Protein AF-A0A162AXR2-F1 (afdb_monomer_lite)

Organism: NCBI:txid1365257

Secondary structure (DSSP, 8-state):
-------EEEEEEEEEEEEEETTEEEEEEEEE-SS-EEEE--GGGGGSPSEEEEEEEEE---EEEEEEETTTTEEEEEEE-----EEE--SSPPPTHHHHHHHHHHHHHHHHHHHHHHHHHHHHHHHHHHHHHHHHHHHHHHHHHHHHHHHHHHHHHHHHHHHHHHHHHHHHHHHHHHHHHHHHHHHHHHHHHHHHHHHHHHS--PPP-------------HHHHHHHHHHHHH-S----GGG--SEEE-----HHHHH-HHHHHHHHHHHHHHH-S-EEEETTTTEEEE---

Structure (mmCIF, N/CA/C/O backbone):
data_AF-A0A162AXR2-F1
#
_entry.id   AF-A0A162AXR2-F1
#
loop_
_atom_site.group_PDB
_atom_site.id
_atom_site.type_symbol
_atom_site.label_atom_id
_atom_site.label_alt_id
_atom_site.label_comp_id
_atom_site.label_asym_id
_atom_site.label_entity_id
_atom_site.label_seq_id
_atom_site.pdbx_PDB_ins_code
_atom_site.Cartn_x
_atom_site.Cartn_y
_atom_site.Cartn_z
_atom_site.occupancy
_atom_site.B_iso_or_equiv
_atom_site.auth_seq_id
_atom_site.auth_comp_id
_atom_site.auth_asym_id
_atom_site.auth_atom_id
_atom_site.pdbx_PDB_model_num
ATOM 1 N N . MET A 1 1 ? 49.756 26.204 -16.437 1.00 42.19 1 MET A N 1
ATOM 2 C CA . MET A 1 1 ? 48.351 25.861 -16.730 1.00 42.19 1 MET A CA 1
ATOM 3 C C . MET A 1 1 ? 47.844 26.800 -17.807 1.00 42.19 1 MET A C 1
ATOM 5 O O . MET A 1 1 ? 47.645 27.973 -17.530 1.00 42.19 1 MET A O 1
ATOM 9 N N . THR A 1 2 ? 47.701 26.296 -19.027 1.00 32.88 2 THR A N 1
ATOM 10 C CA . THR A 1 2 ? 46.990 26.948 -20.136 1.00 32.88 2 THR A CA 1
ATOM 11 C C . THR A 1 2 ? 46.295 25.840 -20.913 1.00 32.88 2 THR A C 1
ATOM 13 O O . THR A 1 2 ? 46.913 24.801 -21.130 1.00 32.88 2 THR A O 1
ATOM 16 N N . ALA A 1 3 ? 45.021 26.072 -21.221 1.00 34.97 3 ALA A N 1
ATOM 17 C CA . ALA A 1 3 ? 44.037 25.117 -21.716 1.00 34.97 3 ALA A CA 1
ATOM 18 C C . ALA A 1 3 ? 44.518 24.236 -22.878 1.00 34.97 3 ALA A C 1
ATOM 20 O O . ALA A 1 3 ? 45.300 24.685 -23.718 1.00 34.97 3 ALA A O 1
ATOM 21 N N . ASP A 1 4 ? 44.001 23.005 -22.885 1.00 40.97 4 ASP A N 1
ATOM 22 C CA . ASP A 1 4 ? 44.151 21.968 -23.903 1.00 40.97 4 ASP A CA 1
ATOM 23 C C . ASP A 1 4 ? 44.192 22.552 -25.321 1.00 40.97 4 ASP A C 1
ATOM 25 O O . ASP A 1 4 ? 43.176 22.975 -25.875 1.00 40.97 4 ASP A O 1
ATOM 29 N N . ALA A 1 5 ? 45.383 22.574 -25.922 1.00 48.91 5 ALA A N 1
ATOM 30 C CA . ALA A 1 5 ? 45.508 22.744 -27.359 1.00 48.91 5 ALA A CA 1
ATOM 31 C C . ALA A 1 5 ? 44.985 21.451 -27.988 1.00 48.91 5 ALA A C 1
ATOM 33 O O . ALA A 1 5 ? 45.658 20.424 -27.973 1.00 48.91 5 ALA A O 1
ATOM 34 N N . THR A 1 6 ? 43.733 21.469 -28.438 1.00 52.56 6 THR A N 1
ATOM 35 C CA . THR A 1 6 ? 43.154 20.337 -29.153 1.00 52.56 6 THR A CA 1
ATOM 36 C C . THR A 1 6 ? 43.817 20.282 -30.524 1.00 52.56 6 THR A C 1
ATOM 38 O O . THR A 1 6 ? 43.526 21.112 -31.385 1.00 52.56 6 THR A O 1
ATOM 41 N N . ASP A 1 7 ? 44.749 19.346 -30.701 1.00 56.66 7 ASP A N 1
ATOM 42 C CA . ASP A 1 7 ? 45.347 19.056 -32.001 1.00 56.66 7 ASP A CA 1
ATOM 43 C C . ASP A 1 7 ? 44.222 18.714 -32.985 1.00 56.66 7 ASP A C 1
ATOM 45 O O . ASP A 1 7 ? 43.496 17.731 -32.812 1.00 56.66 7 ASP A O 1
ATOM 49 N N . LEU A 1 8 ? 44.048 19.543 -34.015 1.00 57.16 8 LEU A N 1
ATOM 50 C CA . LEU A 1 8 ? 43.071 19.278 -35.062 1.00 57.16 8 LEU A CA 1
ATOM 51 C C . LEU A 1 8 ? 43.757 18.451 -36.147 1.00 57.16 8 LEU A C 1
ATOM 53 O O . LEU A 1 8 ? 44.523 18.985 -36.951 1.00 57.16 8 LEU A O 1
ATOM 57 N N . ILE A 1 9 ? 43.489 17.147 -36.151 1.00 60.50 9 ILE A N 1
ATOM 58 C CA . ILE A 1 9 ? 43.900 16.245 -37.229 1.00 60.50 9 ILE A CA 1
ATOM 59 C C . ILE A 1 9 ? 42.788 16.236 -38.265 1.00 60.50 9 ILE A C 1
ATOM 61 O O . ILE A 1 9 ? 41.629 15.957 -37.955 1.00 60.50 9 ILE A O 1
ATOM 65 N N . CYS A 1 10 ? 43.132 16.569 -39.499 1.00 58.03 10 CYS A N 1
ATOM 66 C CA . CYS A 1 10 ? 42.148 16.746 -40.545 1.00 58.03 10 CYS A CA 1
ATOM 67 C C . CYS A 1 10 ? 42.690 16.279 -41.890 1.00 58.03 10 CYS A C 1
ATOM 69 O O . CYS A 1 10 ? 43.779 16.657 -42.318 1.00 58.03 10 CYS A O 1
ATOM 71 N N . ARG A 1 11 ? 41.899 15.452 -42.571 1.00 62.78 11 ARG A N 1
ATOM 72 C CA . ARG A 1 11 ? 42.216 14.973 -43.910 1.00 62.78 11 ARG A CA 1
ATOM 73 C C . ARG A 1 11 ? 41.702 15.959 -44.941 1.00 62.78 11 ARG A C 1
ATOM 75 O O . ARG A 1 11 ? 40.546 16.377 -44.869 1.00 62.78 11 ARG A O 1
ATOM 82 N N . GLY A 1 12 ? 42.537 16.338 -45.900 1.00 67.88 12 GLY A N 1
ATOM 83 C CA . GLY A 1 12 ? 42.143 17.372 -46.853 1.00 67.88 12 GLY A CA 1
ATOM 84 C C . GLY A 1 12 ? 43.021 17.478 -48.087 1.00 67.88 12 GLY A C 1
ATOM 85 O O . GLY A 1 12 ? 43.839 16.605 -48.383 1.00 67.88 12 GLY A O 1
ATOM 86 N N . LYS A 1 13 ? 42.822 18.581 -48.812 1.00 70.50 13 LYS A N 1
ATOM 87 C CA . LYS A 1 13 ? 43.727 19.036 -49.866 1.00 70.50 13 LYS A CA 1
ATOM 88 C C . LYS A 1 13 ? 44.501 20.240 -49.353 1.00 70.50 13 LYS A C 1
ATOM 90 O O . LYS A 1 13 ? 43.890 21.202 -48.884 1.00 70.50 13 LYS A O 1
ATOM 95 N N . ALA A 1 14 ? 45.816 20.189 -49.484 1.00 72.38 14 ALA A N 1
ATOM 96 C CA . ALA A 1 14 ? 46.698 21.317 -49.260 1.00 72.38 14 ALA A CA 1
ATOM 97 C C . ALA A 1 14 ? 47.261 21.792 -50.597 1.00 72.38 14 ALA A C 1
ATOM 99 O O . ALA A 1 14 ? 47.739 20.992 -51.396 1.00 72.38 14 ALA A O 1
ATOM 100 N N . LYS A 1 15 ? 47.225 23.097 -50.843 1.00 79.88 15 LYS A N 1
ATOM 101 C CA . LYS A 1 15 ? 47.867 23.719 -51.995 1.00 79.88 15 LYS A CA 1
ATOM 102 C C . LYS A 1 15 ? 49.018 24.581 -51.517 1.00 79.88 15 LYS A C 1
ATOM 104 O O . LYS A 1 15 ? 48.806 25.582 -50.835 1.00 79.88 15 LYS A O 1
ATOM 109 N N . ILE A 1 16 ? 50.231 24.203 -51.890 1.00 79.19 16 ILE A N 1
ATOM 110 C CA . ILE A 1 16 ? 51.429 24.978 -51.581 1.00 79.19 16 ILE A CA 1
ATOM 111 C C . ILE A 1 16 ? 51.722 25.883 -52.773 1.00 79.19 16 ILE A C 1
ATOM 113 O O . ILE A 1 16 ? 51.750 25.434 -53.919 1.00 79.19 16 ILE A O 1
ATOM 117 N N . SER A 1 17 ? 51.885 27.176 -52.504 1.00 80.25 17 SER A N 1
ATOM 118 C CA . SER A 1 17 ? 52.216 28.172 -53.521 1.00 80.25 17 SER A CA 1
ATOM 119 C C . SER A 1 17 ? 53.209 29.196 -52.993 1.00 80.25 17 SER A C 1
ATOM 121 O O . SER A 1 17 ? 53.100 29.675 -51.860 1.00 80.25 17 SER A O 1
ATOM 123 N N . THR A 1 18 ? 54.164 29.570 -53.835 1.00 81.94 18 THR A N 1
ATOM 124 C CA . THR A 1 18 ? 55.099 30.652 -53.552 1.00 81.94 18 THR A CA 1
ATOM 125 C C . THR A 1 18 ? 54.441 31.998 -53.867 1.00 81.94 18 THR A C 1
ATOM 127 O O . THR A 1 18 ? 54.024 32.261 -54.996 1.00 81.94 18 THR A O 1
ATOM 130 N N . LYS A 1 19 ? 54.340 32.878 -52.865 1.00 79.50 19 LYS A N 1
ATOM 131 C CA . LYS A 1 19 ? 53.801 34.242 -52.993 1.00 79.50 19 LYS A CA 1
ATOM 132 C C . LYS A 1 19 ? 54.922 35.273 -52.820 1.00 79.50 19 LYS A C 1
ATOM 134 O O . LYS A 1 19 ? 55.864 35.073 -52.057 1.00 79.50 19 LYS A O 1
ATOM 139 N N . SER A 1 20 ? 54.817 36.402 -53.518 1.00 75.75 20 SER A N 1
ATOM 140 C CA . SER A 1 20 ? 55.770 37.518 -53.411 1.00 75.75 20 SER A CA 1
ATOM 141 C C . SER A 1 20 ? 55.290 38.546 -52.384 1.00 75.75 20 SER A C 1
ATOM 143 O O . SER A 1 20 ? 54.168 39.040 -52.487 1.00 75.75 20 SER A O 1
ATOM 145 N N . GLY A 1 21 ? 56.136 38.893 -51.411 1.00 72.50 21 GLY A N 1
ATOM 146 C CA . GLY A 1 21 ? 55.858 39.908 -50.391 1.00 72.50 21 GLY A CA 1
ATOM 147 C C . GLY A 1 21 ? 56.920 41.003 -50.316 1.00 72.50 21 GLY A C 1
ATOM 148 O O . GLY A 1 21 ? 57.961 40.941 -50.966 1.00 72.50 21 GLY A O 1
ATOM 149 N N . SER A 1 22 ? 56.684 41.999 -49.458 1.00 66.69 22 SER A N 1
ATOM 150 C CA . SER A 1 22 ? 57.592 43.140 -49.243 1.00 66.69 22 SER A CA 1
ATOM 151 C C . SER A 1 22 ? 58.975 42.763 -48.694 1.00 66.69 22 SER A C 1
ATOM 153 O O . SER A 1 22 ? 59.883 43.587 -48.722 1.00 66.69 22 SER A O 1
ATOM 155 N N . ARG A 1 23 ? 59.147 41.528 -48.204 1.00 71.12 23 ARG A N 1
ATOM 156 C CA . ARG A 1 23 ? 60.411 40.976 -47.686 1.00 71.12 23 ARG A CA 1
ATOM 157 C C . ARG A 1 23 ? 60.996 39.855 -48.558 1.00 71.12 23 ARG A C 1
ATOM 159 O O . ARG A 1 23 ? 61.906 39.168 -48.111 1.00 71.12 23 ARG A O 1
ATOM 166 N N . GLY A 1 24 ? 60.482 39.665 -49.774 1.00 72.88 24 GLY A N 1
ATOM 167 C CA . GLY A 1 24 ? 60.882 38.583 -50.679 1.00 72.88 24 GLY A CA 1
ATOM 168 C C . GLY A 1 24 ? 59.785 37.538 -50.888 1.00 72.88 24 GLY A C 1
ATOM 169 O O . GLY A 1 24 ? 58.640 37.717 -50.465 1.00 72.88 24 GLY A O 1
ATOM 170 N N . GLN A 1 25 ? 60.130 36.462 -51.594 1.00 77.12 25 GLN A N 1
ATOM 171 C CA . GLN A 1 25 ? 59.227 35.335 -51.829 1.00 77.12 25 GLN A CA 1
ATOM 172 C C . GLN A 1 25 ? 59.098 34.472 -50.570 1.00 77.12 25 GLN A C 1
ATOM 174 O O . GLN A 1 25 ? 60.079 34.243 -49.866 1.00 77.12 25 GLN A O 1
ATOM 179 N N . PHE A 1 26 ? 57.889 33.992 -50.293 1.00 74.44 26 PHE A N 1
ATOM 180 C CA . PHE A 1 26 ? 57.604 33.073 -49.195 1.00 74.44 26 PHE A CA 1
ATOM 181 C C . PHE A 1 26 ? 56.550 32.051 -49.624 1.00 74.44 26 PHE A C 1
ATOM 183 O O . PHE A 1 26 ? 55.674 32.359 -50.435 1.00 74.44 26 PHE A O 1
ATOM 190 N N . LYS A 1 27 ? 56.624 30.832 -49.084 1.00 73.00 27 LYS A N 1
ATOM 191 C CA . LYS A 1 27 ? 55.629 29.793 -49.368 1.00 73.00 27 LYS A CA 1
ATOM 192 C C . LYS A 1 27 ? 54.429 29.907 -48.440 1.00 73.00 27 LYS A C 1
ATOM 194 O O . LYS A 1 27 ? 54.562 30.220 -47.257 1.00 73.00 27 LYS A O 1
ATOM 199 N N . VAL A 1 28 ? 53.256 29.650 -49.004 1.00 72.62 28 VAL A N 1
ATOM 200 C CA . VAL A 1 28 ? 51.975 29.597 -48.299 1.00 72.62 28 VAL A CA 1
ATOM 201 C C . VAL A 1 28 ? 51.328 28.256 -48.592 1.00 72.62 28 VAL A C 1
ATOM 203 O O . VAL A 1 28 ? 51.253 27.851 -49.751 1.00 72.62 28 VAL A O 1
ATOM 206 N N . CYS A 1 29 ? 50.846 27.595 -47.544 1.00 72.75 29 CYS A N 1
ATOM 207 C CA . CYS A 1 29 ? 50.037 26.390 -47.652 1.00 72.75 29 CYS A CA 1
ATOM 208 C C . CYS A 1 29 ? 48.568 26.755 -47.418 1.00 72.75 29 CYS A C 1
ATOM 210 O O . CYS A 1 29 ? 48.214 27.261 -46.354 1.00 72.75 29 CYS A O 1
ATOM 212 N N . GLU A 1 30 ? 47.721 26.535 -48.418 1.00 75.06 30 GLU A N 1
ATOM 213 C CA . GLU A 1 30 ? 46.273 26.714 -48.332 1.00 75.06 30 GLU A CA 1
ATOM 214 C C . GLU A 1 30 ? 45.620 25.348 -48.114 1.00 75.06 30 GLU A C 1
ATOM 216 O O . GLU A 1 30 ? 45.667 24.491 -48.994 1.00 75.06 30 GLU A O 1
ATOM 221 N N . ILE A 1 31 ? 45.012 25.133 -46.950 1.00 69.38 31 ILE A N 1
ATOM 222 C CA . ILE A 1 31 ? 44.282 23.905 -46.635 1.00 69.38 31 ILE A CA 1
ATOM 223 C C . ILE A 1 31 ? 42.791 24.187 -46.783 1.00 69.38 31 ILE A C 1
ATOM 225 O O . ILE A 1 31 ? 42.237 25.065 -46.112 1.00 69.38 31 ILE A O 1
ATOM 229 N N . VAL A 1 32 ? 42.143 23.452 -47.686 1.00 65.44 32 VAL A N 1
ATOM 230 C CA . VAL A 1 32 ? 40.712 23.604 -47.964 1.00 65.44 32 VAL A CA 1
ATOM 231 C C . VAL A 1 32 ? 39.933 22.557 -47.177 1.00 65.44 32 VAL A C 1
ATOM 233 O O . VAL A 1 32 ? 40.041 21.358 -47.438 1.00 65.44 32 VAL A O 1
ATOM 236 N N . PHE A 1 33 ? 39.113 23.027 -46.240 1.00 61.91 33 PHE A N 1
ATOM 237 C CA . PHE A 1 33 ? 38.122 22.231 -45.521 1.00 61.91 33 PHE A CA 1
ATOM 238 C C . PHE A 1 33 ? 36.725 22.444 -46.118 1.00 61.91 33 PHE A C 1
ATOM 240 O O . PHE A 1 33 ? 36.496 23.464 -46.772 1.00 61.91 33 PHE A O 1
ATOM 247 N N . PRO A 1 34 ? 35.750 21.554 -45.844 1.00 51.75 34 PRO A N 1
ATOM 248 C CA . PRO A 1 34 ? 34.384 21.695 -46.359 1.00 51.75 34 PRO A CA 1
ATOM 249 C C . PRO A 1 34 ? 33.696 23.035 -46.034 1.00 51.75 34 PRO A C 1
ATOM 251 O O . PRO A 1 34 ? 32.805 23.447 -46.769 1.00 51.75 34 PRO A O 1
ATOM 254 N N . PHE A 1 35 ? 34.112 23.729 -44.965 1.00 50.97 35 PHE A N 1
ATOM 255 C CA . PHE A 1 35 ? 33.470 24.966 -44.491 1.00 50.97 35 PHE A CA 1
ATOM 256 C C . PHE A 1 35 ? 34.431 26.146 -44.268 1.00 50.97 35 PHE A C 1
ATOM 258 O O . PHE A 1 35 ? 33.985 27.238 -43.924 1.00 50.97 35 PHE A O 1
ATOM 265 N N . ILE A 1 36 ? 35.745 25.958 -44.437 1.00 54.53 36 ILE A N 1
ATOM 266 C CA . ILE A 1 36 ? 36.748 27.010 -44.211 1.00 54.53 36 ILE A CA 1
ATOM 267 C C . ILE A 1 36 ? 37.996 26.765 -45.065 1.00 54.53 36 ILE A C 1
ATOM 269 O O . ILE A 1 36 ? 38.404 25.629 -45.278 1.00 54.53 36 ILE A O 1
ATOM 273 N N . THR A 1 37 ? 38.619 27.831 -45.563 1.00 62.12 37 THR A N 1
ATOM 274 C CA . THR A 1 37 ? 39.963 27.769 -46.155 1.00 62.12 37 THR A CA 1
ATOM 275 C C . THR A 1 37 ? 40.943 28.395 -45.182 1.00 62.12 37 THR A C 1
ATOM 277 O O . THR A 1 37 ? 40.753 29.536 -44.757 1.00 62.12 37 THR A O 1
ATOM 280 N N . VAL A 1 38 ? 41.973 27.641 -44.817 1.00 63.69 38 VAL A N 1
ATOM 281 C CA . VAL A 1 38 ? 43.001 28.069 -43.873 1.00 63.69 38 VAL A CA 1
ATOM 282 C C . VAL A 1 38 ? 44.292 28.298 -44.633 1.00 63.69 38 VAL A C 1
ATOM 284 O O . VAL A 1 38 ? 44.787 27.406 -45.311 1.00 63.69 38 VAL A O 1
ATOM 287 N N . GLU A 1 39 ? 44.852 29.494 -44.502 1.00 65.44 39 GLU A N 1
ATOM 288 C CA . GLU A 1 39 ? 46.194 29.774 -44.995 1.00 65.44 39 GLU A CA 1
ATOM 289 C C . GLU A 1 39 ? 47.1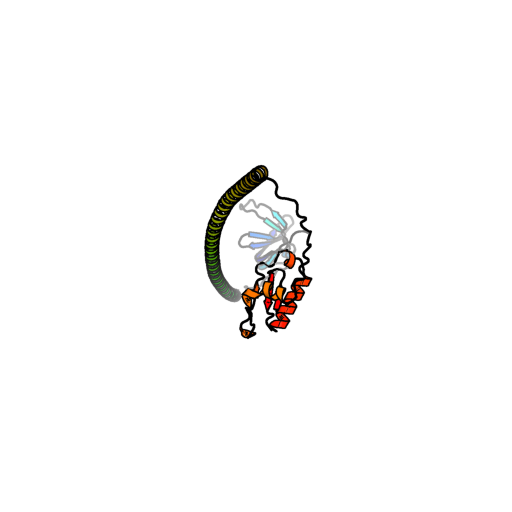90 29.691 -43.853 1.00 65.44 39 GLU A C 1
ATOM 291 O O . GLU A 1 39 ? 47.031 30.378 -42.839 1.00 65.44 39 GLU A O 1
ATOM 296 N N . VAL A 1 40 ? 48.235 28.897 -44.055 1.00 65.75 40 VAL A N 1
ATOM 297 C CA . VAL A 1 40 ? 49.322 28.735 -43.102 1.00 65.75 40 VAL A CA 1
ATOM 298 C C . VAL A 1 40 ? 50.629 29.231 -43.703 1.00 65.75 40 VAL A C 1
ATOM 300 O O . VAL A 1 40 ? 50.984 28.916 -44.842 1.00 65.75 40 VAL A O 1
ATOM 303 N N . ILE A 1 41 ? 51.350 30.011 -42.899 1.00 64.94 41 ILE A N 1
ATOM 304 C CA . ILE A 1 41 ? 52.703 30.483 -43.182 1.00 64.94 41 ILE A CA 1
ATOM 305 C C . ILE A 1 41 ? 53.614 29.920 -42.088 1.00 64.94 41 ILE A C 1
ATOM 307 O O . ILE A 1 41 ? 53.578 30.377 -40.942 1.00 64.94 41 ILE A O 1
ATOM 311 N N . ASP A 1 42 ? 54.414 28.923 -42.451 1.00 64.12 42 ASP A N 1
ATOM 312 C CA . ASP A 1 42 ? 55.348 28.208 -41.579 1.00 64.12 42 ASP A CA 1
ATOM 313 C C . ASP A 1 42 ? 56.681 28.028 -42.322 1.00 64.12 42 ASP A C 1
ATOM 315 O O . ASP A 1 42 ? 56.701 27.842 -43.541 1.00 64.12 42 ASP A O 1
ATOM 319 N N . SER A 1 43 ? 57.801 28.100 -41.602 1.00 62.53 43 SER A N 1
ATOM 320 C CA . SER A 1 43 ? 59.136 27.930 -42.178 1.00 62.53 43 SER A CA 1
ATOM 321 C C . SER A 1 43 ? 59.343 26.530 -42.753 1.00 62.53 43 SER A C 1
ATOM 323 O O . SER A 1 43 ? 60.041 26.407 -43.755 1.00 62.53 43 SER A O 1
ATOM 325 N N . TRP A 1 44 ? 58.689 25.511 -42.186 1.00 62.16 44 TRP A N 1
ATOM 326 C CA . TRP A 1 44 ? 58.783 24.110 -42.624 1.00 62.16 44 TRP A CA 1
ATOM 327 C C . TRP A 1 44 ? 58.120 23.851 -43.985 1.00 62.16 44 TRP A C 1
ATOM 329 O O . TRP A 1 44 ? 58.475 22.904 -44.679 1.00 62.16 44 TRP A O 1
ATOM 339 N N . ILE A 1 45 ? 57.192 24.713 -44.424 1.00 66.94 45 ILE A N 1
ATOM 340 C CA . ILE A 1 45 ? 56.578 24.607 -45.762 1.00 66.94 45 ILE A CA 1
ATOM 341 C C . ILE A 1 45 ? 57.613 24.890 -46.865 1.00 66.94 45 ILE A C 1
ATOM 343 O O . ILE A 1 45 ? 57.449 24.441 -47.998 1.00 66.94 45 ILE A O 1
ATOM 347 N N . SER A 1 46 ? 58.696 25.611 -46.550 1.00 66.50 46 SER A N 1
ATOM 348 C CA . SER A 1 46 ? 59.737 25.987 -47.519 1.00 66.50 46 SER A CA 1
ATOM 349 C C . SER A 1 46 ? 60.354 24.780 -48.232 1.00 66.50 46 SER A C 1
ATOM 351 O O . SER A 1 46 ? 60.724 24.903 -49.403 1.00 66.50 46 SER A O 1
ATOM 353 N N . ASP A 1 47 ? 60.383 23.626 -47.564 1.00 66.62 47 ASP A N 1
ATOM 354 C CA . ASP A 1 47 ? 60.997 22.389 -48.051 1.00 66.62 47 ASP A CA 1
ATOM 355 C C . ASP A 1 47 ? 60.126 21.638 -49.078 1.00 66.62 47 ASP A C 1
ATOM 357 O O . ASP A 1 47 ? 60.621 20.777 -49.802 1.00 66.62 47 ASP A O 1
ATOM 361 N N . TYR A 1 48 ? 58.843 21.995 -49.208 1.00 69.12 48 TYR A N 1
ATOM 362 C CA . TYR A 1 48 ? 57.894 21.343 -50.119 1.00 69.12 48 TYR A CA 1
ATOM 363 C C . TYR A 1 48 ? 57.747 22.107 -51.433 1.00 69.12 48 TYR A C 1
ATOM 365 O O . TYR A 1 48 ? 57.762 23.336 -51.441 1.00 69.12 48 TYR A O 1
ATOM 373 N N . GLN A 1 49 ? 57.597 21.411 -52.562 1.00 75.00 49 GLN A N 1
ATOM 374 C CA . GLN A 1 49 ? 57.412 22.055 -53.868 1.00 75.00 49 GLN A CA 1
ATOM 375 C C . GLN A 1 49 ? 56.030 22.718 -53.995 1.00 75.00 49 GLN A C 1
ATOM 377 O O . GLN A 1 49 ? 55.102 22.418 -53.248 1.00 75.00 49 GLN A O 1
ATOM 382 N N . ASP A 1 50 ? 55.897 23.652 -54.936 1.00 77.00 50 ASP A N 1
ATOM 383 C CA . ASP A 1 50 ? 54.595 24.236 -55.261 1.00 77.00 50 ASP A CA 1
ATOM 384 C C . ASP A 1 50 ? 53.727 23.171 -55.950 1.00 77.00 50 ASP A C 1
ATOM 386 O O . ASP A 1 50 ? 54.169 22.516 -56.896 1.00 77.00 50 ASP A O 1
ATOM 390 N N . GLY A 1 51 ? 52.490 22.991 -55.490 1.00 75.06 51 GLY A N 1
ATOM 391 C CA . GLY A 1 51 ? 51.633 21.911 -55.973 1.00 75.06 51 GLY A CA 1
ATOM 392 C C . GLY A 1 51 ? 50.444 21.607 -55.069 1.00 75.06 51 GLY A C 1
ATOM 393 O O . GLY A 1 51 ? 50.243 22.241 -54.030 1.00 75.06 51 GLY A O 1
ATOM 394 N N . GLU A 1 52 ? 49.632 20.640 -55.495 1.00 75.81 52 GLU A N 1
ATOM 395 C CA . GLU A 1 52 ? 48.517 20.108 -54.710 1.00 75.81 52 GLU A CA 1
ATOM 396 C C . GLU A 1 52 ? 48.927 18.809 -54.015 1.00 75.81 52 GLU A C 1
ATOM 398 O O . GLU A 1 52 ? 49.444 17.887 -54.642 1.00 75.81 52 GLU A O 1
ATOM 403 N N . TYR A 1 53 ? 48.653 18.738 -52.718 1.00 71.44 53 TYR A N 1
ATOM 404 C CA . TYR A 1 53 ? 48.994 17.634 -51.838 1.00 71.44 53 TYR A CA 1
ATOM 405 C C . TYR A 1 53 ? 47.742 17.107 -51.147 1.00 71.44 53 TYR A C 1
ATOM 407 O O . TYR A 1 53 ? 46.856 17.867 -50.747 1.00 71.44 53 TYR A O 1
ATOM 415 N N . PHE A 1 54 ? 47.690 15.791 -50.977 1.00 69.62 54 PHE A N 1
ATOM 416 C CA . PHE A 1 54 ? 46.621 15.092 -50.279 1.00 69.62 54 PHE A CA 1
ATOM 417 C C . PHE A 1 54 ? 47.212 14.333 -49.101 1.00 69.62 54 PHE A C 1
ATOM 419 O O . PHE A 1 54 ? 48.192 13.602 -49.256 1.00 69.62 54 PHE A O 1
ATOM 426 N N . GLY A 1 55 ? 46.613 14.499 -47.929 1.00 66.00 55 GLY A N 1
ATOM 427 C CA . GLY A 1 55 ? 47.137 13.890 -46.719 1.00 66.00 55 GLY A CA 1
ATOM 428 C C . GLY A 1 55 ? 46.315 14.209 -45.486 1.00 66.00 55 GLY A C 1
ATOM 429 O O . GLY A 1 55 ? 45.291 14.900 -45.552 1.00 66.00 55 GLY A O 1
ATOM 430 N N . ASP A 1 56 ? 46.802 13.682 -44.371 1.00 63.03 56 ASP A N 1
ATOM 431 C CA . ASP A 1 56 ? 46.350 14.053 -43.040 1.00 63.03 56 ASP A CA 1
ATOM 432 C C . ASP A 1 56 ? 47.226 15.203 -42.539 1.00 63.03 56 ASP A C 1
ATOM 434 O O . ASP A 1 56 ? 48.455 15.102 -42.492 1.00 63.03 56 ASP A O 1
ATOM 438 N N . PHE A 1 57 ? 46.585 16.319 -42.197 1.00 64.25 57 PHE A N 1
ATOM 439 C CA . PHE A 1 57 ? 47.238 17.530 -41.720 1.00 64.25 57 PHE A CA 1
ATOM 440 C C . PHE A 1 57 ? 46.901 17.729 -40.247 1.00 64.25 57 PHE A C 1
ATOM 442 O O . PHE A 1 57 ? 45.730 17.804 -39.869 1.00 64.25 57 PHE A O 1
ATOM 449 N N . THR A 1 58 ? 47.932 17.843 -39.415 1.00 60.44 58 THR A N 1
ATOM 450 C CA . THR A 1 58 ? 47.774 18.138 -37.989 1.00 60.44 58 THR A CA 1
ATOM 451 C C . THR A 1 58 ? 48.065 19.608 -37.728 1.00 60.44 58 THR A C 1
ATOM 453 O O . THR A 1 58 ? 49.166 20.090 -38.000 1.00 60.44 58 THR A O 1
ATOM 456 N N . ILE A 1 59 ? 47.082 20.317 -37.176 1.00 61.44 59 ILE A N 1
ATOM 457 C CA . ILE A 1 59 ? 47.189 21.721 -36.772 1.00 61.44 59 ILE A CA 1
ATOM 458 C C . ILE A 1 59 ? 47.297 21.761 -35.247 1.00 61.44 59 ILE A C 1
ATOM 460 O O . ILE A 1 59 ? 46.302 21.580 -34.548 1.00 61.44 59 ILE A O 1
ATOM 464 N N . GLN A 1 60 ? 48.505 22.001 -34.730 1.00 53.31 60 GLN A N 1
ATOM 465 C CA . GLN A 1 60 ? 48.769 21.927 -33.283 1.00 53.31 60 GLN A CA 1
ATOM 466 C C . GLN A 1 60 ? 48.562 23.234 -32.520 1.00 53.31 60 GLN A C 1
ATOM 468 O O . GLN A 1 60 ? 48.441 23.257 -31.296 1.00 53.31 60 GLN A O 1
ATOM 473 N N . ARG A 1 61 ? 48.584 24.377 -33.209 1.00 53.66 61 ARG A N 1
ATOM 474 C CA . ARG A 1 61 ? 48.457 25.670 -32.535 1.00 53.66 61 ARG A CA 1
ATOM 475 C C . ARG A 1 61 ? 47.840 26.690 -33.458 1.00 53.66 61 ARG A C 1
ATOM 477 O O . ARG A 1 61 ? 48.275 26.834 -34.589 1.00 53.66 61 ARG A O 1
ATOM 484 N N . ILE A 1 62 ? 46.834 27.397 -32.965 1.00 52.81 62 ILE A N 1
ATOM 485 C CA . ILE A 1 62 ? 46.083 28.380 -33.737 1.00 52.81 62 ILE A CA 1
ATOM 486 C C . ILE A 1 62 ? 46.372 29.754 -33.136 1.00 52.81 62 ILE A C 1
ATOM 488 O O . ILE A 1 62 ? 45.859 30.092 -32.071 1.00 52.81 62 ILE A O 1
ATOM 492 N N . PHE A 1 63 ? 47.209 30.558 -33.795 1.00 51.69 63 PHE A N 1
ATOM 493 C CA . PHE A 1 63 ? 47.350 31.974 -33.441 1.00 51.69 63 PHE A CA 1
ATOM 494 C C . PHE A 1 63 ? 46.374 32.800 -34.272 1.00 51.69 63 PHE A C 1
ATOM 496 O O . PHE A 1 63 ? 46.429 32.782 -35.502 1.00 51.69 63 PHE A O 1
ATOM 503 N N . ASN A 1 64 ? 45.469 33.502 -33.594 1.00 47.34 64 ASN A N 1
ATOM 504 C CA . ASN A 1 64 ? 44.393 34.241 -34.236 1.00 47.34 64 ASN A CA 1
ATOM 505 C C . ASN A 1 64 ? 44.891 35.635 -34.654 1.00 47.34 64 ASN A C 1
ATOM 507 O O . ASN A 1 64 ? 45.005 36.537 -33.822 1.00 47.34 64 ASN A O 1
ATOM 511 N N . HIS A 1 65 ? 45.200 35.824 -35.938 1.00 45.81 65 HIS A N 1
ATOM 512 C CA . HIS A 1 65 ? 45.366 37.157 -36.514 1.00 45.81 65 HIS A CA 1
ATOM 513 C C . HIS A 1 65 ? 44.357 37.356 -37.642 1.00 45.81 65 HIS A C 1
ATOM 515 O O . HIS A 1 65 ? 44.513 36.885 -38.768 1.00 45.81 65 HIS A O 1
ATOM 521 N N . THR A 1 66 ? 43.288 38.070 -37.312 1.00 43.38 66 THR A N 1
ATOM 522 C CA . THR A 1 66 ? 42.216 38.410 -38.241 1.00 43.38 66 THR A CA 1
ATOM 523 C C . THR A 1 66 ? 42.663 39.559 -39.140 1.00 43.38 66 THR A C 1
ATOM 525 O O . THR A 1 66 ? 42.916 40.658 -38.649 1.00 43.38 66 THR A O 1
ATOM 528 N N . TYR A 1 67 ? 42.708 39.347 -40.457 1.00 46.62 67 TYR A N 1
ATOM 529 C CA . TYR A 1 67 ? 42.863 40.436 -41.425 1.00 46.62 67 TYR A CA 1
ATOM 530 C C . TYR A 1 67 ? 41.744 40.368 -42.461 1.00 46.62 67 TYR A C 1
ATOM 532 O O . TYR A 1 67 ? 41.672 39.466 -43.286 1.00 46.62 67 TYR A O 1
ATOM 540 N N . VAL A 1 68 ? 40.852 41.357 -42.441 1.00 37.34 68 VAL A N 1
ATOM 541 C CA . VAL A 1 68 ? 39.717 41.430 -43.369 1.00 37.34 68 VAL A CA 1
ATOM 542 C C . VAL A 1 68 ? 40.220 41.720 -44.789 1.00 37.34 68 VAL A C 1
ATOM 544 O O . VAL A 1 68 ? 40.741 42.801 -45.067 1.00 37.34 68 VAL A O 1
ATOM 547 N N . CYS A 1 69 ? 40.040 40.771 -45.712 1.00 36.50 69 CYS A N 1
ATOM 548 C CA . CYS A 1 69 ? 40.339 40.974 -47.128 1.00 36.50 69 CYS A CA 1
ATOM 549 C C . CYS A 1 69 ? 39.195 41.765 -47.783 1.00 36.50 69 CYS A C 1
ATOM 551 O O . CYS A 1 69 ? 38.119 41.234 -48.046 1.00 36.50 69 CYS A O 1
ATOM 553 N N . ARG A 1 70 ? 39.421 43.052 -48.073 1.00 37.00 70 ARG A N 1
ATOM 554 C CA . ARG A 1 70 ? 38.394 43.970 -48.608 1.00 37.00 70 ARG A CA 1
ATOM 555 C C . ARG A 1 70 ? 37.891 43.660 -50.031 1.00 37.00 70 ARG A C 1
ATOM 557 O O . ARG A 1 70 ? 37.002 44.362 -50.495 1.00 37.00 70 ARG A O 1
ATOM 564 N N . ARG A 1 71 ? 38.424 42.658 -50.747 1.00 38.78 71 ARG A N 1
ATOM 565 C CA . ARG A 1 71 ? 38.068 42.414 -52.164 1.00 38.78 71 ARG A CA 1
ATOM 566 C C . ARG A 1 71 ? 36.947 41.399 -52.416 1.00 38.78 71 ARG A C 1
ATOM 568 O O . ARG A 1 71 ? 36.395 41.426 -53.506 1.00 38.78 71 ARG A O 1
ATOM 575 N N . THR A 1 72 ? 36.592 40.542 -51.459 1.00 37.50 72 THR A N 1
ATOM 576 C CA . THR A 1 72 ? 35.610 39.454 -51.687 1.00 37.50 72 THR A CA 1
ATOM 577 C C . THR A 1 72 ? 34.529 39.333 -50.612 1.00 37.50 72 THR A C 1
ATOM 579 O O . THR A 1 72 ? 33.790 38.358 -50.605 1.00 37.50 72 THR A O 1
ATOM 582 N N . GLY A 1 73 ? 34.398 40.311 -49.707 1.00 31.05 73 GLY A N 1
ATOM 583 C CA . GLY A 1 73 ? 33.320 40.303 -48.706 1.00 31.05 73 GLY A CA 1
ATOM 584 C C . GLY A 1 73 ? 33.366 39.121 -47.728 1.00 31.05 73 GLY A C 1
ATOM 585 O O . GLY A 1 73 ? 32.347 38.787 -47.136 1.00 31.05 73 GLY A O 1
ATOM 586 N N . GLY A 1 74 ? 34.533 38.494 -47.550 1.00 34.59 74 GLY A N 1
ATOM 587 C CA . GLY A 1 74 ? 34.754 37.399 -46.606 1.00 34.59 74 GLY A CA 1
ATOM 588 C C . GLY A 1 74 ? 35.820 37.749 -45.569 1.00 34.59 74 GLY A C 1
ATOM 589 O O . GLY A 1 74 ? 36.813 38.419 -45.869 1.00 34.59 74 GLY A O 1
ATOM 590 N N . VAL A 1 75 ? 35.623 37.289 -44.333 1.00 33.69 75 VAL A N 1
ATOM 591 C CA . VAL A 1 75 ? 36.641 37.357 -43.277 1.00 33.69 75 VAL A CA 1
ATOM 592 C C . VAL A 1 75 ? 37.761 36.385 -43.648 1.00 33.69 75 VAL A C 1
ATOM 594 O O . VAL A 1 75 ? 37.538 35.180 -43.706 1.00 33.69 75 VAL A O 1
ATOM 597 N N . ARG A 1 76 ? 38.971 36.894 -43.906 1.00 39.81 76 ARG A N 1
ATOM 598 C CA . ARG A 1 76 ? 40.164 36.054 -44.060 1.00 39.81 76 ARG A CA 1
ATOM 599 C C . ARG A 1 76 ? 40.799 35.923 -42.681 1.00 39.81 76 ARG A C 1
ATOM 601 O O . ARG A 1 76 ? 41.268 36.903 -42.102 1.00 39.81 76 ARG A O 1
ATOM 608 N N . ILE A 1 77 ? 40.735 34.725 -42.119 1.00 40.62 77 ILE A N 1
ATOM 609 C CA . ILE A 1 77 ? 41.389 34.424 -40.850 1.00 40.62 77 ILE A CA 1
ATOM 610 C C . ILE A 1 77 ? 42.716 33.764 -41.200 1.00 40.62 77 ILE A C 1
ATOM 612 O O . ILE A 1 77 ? 42.741 32.689 -41.796 1.00 40.62 77 ILE A O 1
ATOM 616 N N . SER A 1 78 ? 43.816 34.453 -40.905 1.00 39.81 78 SER A N 1
ATOM 617 C CA . SER A 1 78 ? 45.155 33.920 -41.124 1.00 39.81 78 SER A CA 1
ATOM 618 C C . SER A 1 78 ? 45.603 33.256 -39.833 1.00 39.81 78 SER A C 1
ATOM 620 O O . SER A 1 78 ? 45.743 33.910 -38.797 1.00 39.81 78 SER A O 1
ATOM 622 N N . PHE A 1 79 ? 45.805 31.944 -39.898 1.00 46.00 79 PHE A N 1
ATOM 623 C CA . PHE A 1 79 ? 46.219 31.145 -38.760 1.00 46.00 79 PHE A CA 1
ATOM 624 C C . PHE A 1 79 ? 47.695 30.810 -38.912 1.00 46.00 79 PHE A C 1
ATOM 626 O O . PHE A 1 79 ? 48.124 30.244 -39.916 1.00 46.00 79 PHE A O 1
ATOM 633 N N . ARG A 1 80 ? 48.498 31.145 -37.904 1.00 43.91 80 ARG A N 1
ATOM 634 C CA . ARG A 1 80 ? 49.846 30.585 -37.819 1.00 43.91 80 ARG A CA 1
ATOM 635 C C . ARG A 1 80 ? 49.716 29.225 -37.146 1.00 43.91 80 ARG A C 1
ATOM 637 O O . ARG A 1 80 ? 49.395 29.185 -35.963 1.00 43.91 80 ARG A O 1
ATOM 644 N N . ALA A 1 81 ? 49.911 28.156 -37.909 1.00 46.69 81 ALA A N 1
ATOM 645 C CA . ALA A 1 81 ? 49.969 26.791 -37.408 1.00 46.69 81 ALA A CA 1
ATOM 646 C C . ALA A 1 81 ? 51.402 26.272 -37.470 1.00 46.69 81 ALA A C 1
ATOM 648 O O . ALA A 1 81 ? 52.160 26.687 -38.343 1.00 46.69 81 ALA A O 1
ATOM 649 N N . ILE A 1 82 ? 51.753 25.417 -36.509 1.00 49.16 82 ILE A N 1
ATOM 650 C CA . ILE A 1 82 ? 52.997 24.648 -36.513 1.00 49.16 82 ILE A CA 1
ATOM 651 C C . ILE A 1 82 ? 52.636 23.258 -37.029 1.00 49.16 82 ILE A C 1
ATOM 653 O O . ILE A 1 82 ? 51.798 22.588 -36.417 1.00 49.16 82 ILE A O 1
ATOM 657 N N . PHE A 1 83 ? 53.237 22.851 -38.145 1.00 51.50 83 PHE A N 1
ATOM 658 C CA . PHE A 1 83 ? 53.100 21.488 -38.659 1.00 51.50 83 PHE A CA 1
ATOM 659 C C . PHE A 1 83 ? 54.149 20.591 -38.018 1.00 51.50 83 PHE A C 1
ATOM 661 O O . PHE A 1 83 ? 55.343 20.852 -38.135 1.00 51.50 83 PHE A O 1
ATOM 668 N N . THR A 1 84 ? 53.718 19.518 -37.365 1.00 46.69 84 THR A N 1
ATOM 669 C CA . THR A 1 84 ? 54.645 18.559 -36.746 1.00 46.69 84 THR A CA 1
ATOM 670 C C . THR A 1 84 ? 54.692 17.209 -37.434 1.00 46.69 84 THR A C 1
ATOM 672 O O . THR A 1 84 ? 55.716 16.552 -37.325 1.00 46.69 84 THR A O 1
ATOM 675 N N . ASN A 1 85 ? 53.656 16.807 -38.176 1.00 47.44 85 ASN A N 1
ATOM 676 C CA . ASN A 1 85 ? 53.640 15.547 -38.922 1.00 47.44 85 ASN A CA 1
ATOM 677 C C . ASN A 1 85 ? 52.814 15.705 -40.202 1.00 47.44 85 ASN A C 1
ATOM 679 O O . ASN A 1 85 ? 51.589 15.789 -40.144 1.00 47.44 85 ASN A O 1
ATOM 683 N N . LEU A 1 86 ? 53.489 15.760 -41.350 1.00 49.81 86 LEU A N 1
ATOM 684 C CA . LEU A 1 86 ? 52.858 15.756 -42.665 1.00 49.81 86 LEU A CA 1
ATOM 685 C C . LEU A 1 86 ? 53.015 14.355 -43.264 1.00 49.81 86 LEU A C 1
ATOM 687 O O . LEU A 1 86 ? 54.134 13.938 -43.558 1.00 49.81 86 LEU A O 1
ATOM 691 N N . VAL A 1 87 ? 51.914 13.627 -43.449 1.00 53.12 87 VAL A N 1
ATOM 692 C CA . VAL A 1 87 ? 51.927 12.363 -44.200 1.00 53.12 87 VAL A CA 1
ATOM 693 C C . VAL A 1 87 ? 51.372 12.654 -45.590 1.00 53.12 87 VAL A C 1
ATOM 695 O O . VAL A 1 87 ? 50.159 12.712 -45.787 1.00 53.12 87 VAL A O 1
ATOM 698 N N . ILE A 1 88 ? 52.269 12.906 -46.547 1.00 49.22 88 ILE A N 1
ATOM 699 C CA . ILE A 1 88 ? 51.906 13.048 -47.961 1.00 49.22 88 ILE A CA 1
ATOM 700 C C . ILE A 1 88 ? 51.811 11.653 -48.564 1.00 49.22 88 ILE A C 1
ATOM 702 O O . ILE A 1 88 ? 52.779 10.892 -48.538 1.00 49.22 88 ILE A O 1
ATOM 706 N N . TYR A 1 89 ? 50.667 11.340 -49.161 1.00 47.78 89 TYR A N 1
ATOM 707 C CA . TYR A 1 89 ? 50.546 10.166 -50.013 1.00 47.78 89 TYR A CA 1
ATOM 708 C C . TYR A 1 89 ? 50.992 10.544 -51.431 1.00 47.78 89 TYR A C 1
ATOM 710 O O . TYR A 1 89 ? 50.265 11.220 -52.159 1.00 47.78 89 TYR A O 1
ATOM 718 N N . GLU A 1 90 ? 52.203 10.146 -51.826 1.00 38.84 90 GLU A N 1
ATOM 719 C CA . GLU A 1 90 ? 52.622 10.216 -53.229 1.00 38.84 90 GLU A CA 1
ATOM 720 C C . GLU A 1 90 ? 51.918 9.102 -54.015 1.00 38.84 90 GLU A C 1
ATOM 722 O O . GLU A 1 90 ? 52.264 7.927 -53.915 1.00 38.84 90 GLU A O 1
ATOM 727 N N . GLY A 1 91 ? 50.888 9.473 -54.776 1.00 43.16 91 GLY A N 1
ATOM 728 C CA . GLY A 1 91 ? 50.111 8.553 -55.606 1.00 43.16 91 GLY A CA 1
ATOM 729 C C . GLY A 1 91 ? 48.616 8.586 -55.306 1.00 43.16 91 GLY A C 1
ATOM 730 O O . GLY A 1 91 ? 48.162 9.129 -54.300 1.00 43.16 91 GLY A O 1
ATOM 731 N N . THR A 1 92 ? 47.823 8.031 -56.225 1.00 40.97 92 THR A N 1
ATOM 732 C CA . THR A 1 92 ? 46.371 7.904 -56.062 1.00 40.97 92 THR A CA 1
ATOM 733 C C . THR A 1 92 ? 46.091 7.140 -54.762 1.00 40.97 92 THR A C 1
ATOM 735 O O . THR A 1 92 ? 46.632 6.044 -54.598 1.00 40.97 92 THR A O 1
ATOM 738 N N . PRO A 1 93 ? 45.296 7.687 -53.823 1.00 45.97 93 PRO A N 1
ATOM 739 C CA . PRO A 1 93 ? 45.054 7.023 -52.550 1.00 45.97 93 PRO A CA 1
ATOM 740 C C . PRO A 1 93 ? 44.432 5.643 -52.805 1.00 45.97 93 PRO A C 1
ATOM 742 O O . PRO A 1 93 ? 43.602 5.517 -53.714 1.00 45.97 93 PRO A O 1
ATOM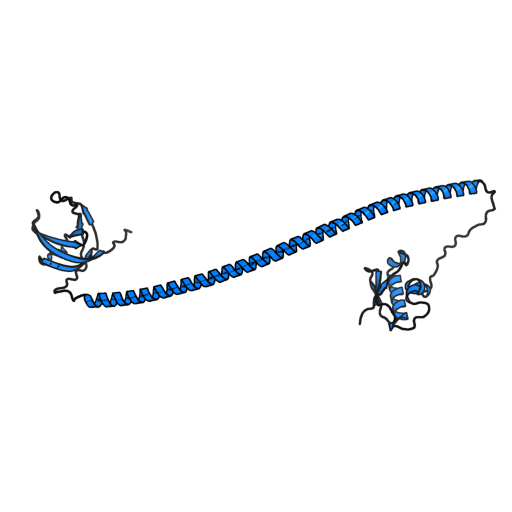 745 N N . PRO A 1 94 ? 44.808 4.601 -52.040 1.00 44.44 94 PRO A N 1
ATOM 746 C CA . PRO A 1 94 ? 44.176 3.297 -52.175 1.00 44.44 94 PRO A CA 1
ATOM 747 C C . PRO A 1 94 ? 42.666 3.470 -51.972 1.00 44.44 94 PRO A C 1
ATOM 749 O O . PRO A 1 94 ? 42.236 4.037 -50.968 1.00 44.44 94 PRO A O 1
ATOM 752 N N . CYS A 1 95 ? 41.866 3.043 -52.955 1.00 42.78 95 CYS A N 1
ATOM 753 C CA . CYS A 1 95 ? 40.409 3.167 -52.930 1.00 42.78 95 CYS A CA 1
ATOM 754 C C . CYS A 1 95 ? 39.832 2.667 -51.594 1.00 42.78 95 CYS A C 1
ATOM 756 O O . CYS A 1 95 ? 39.899 1.484 -51.270 1.00 42.78 95 CYS A O 1
ATOM 758 N N . GLU A 1 96 ? 39.200 3.575 -50.853 1.00 50.09 96 GLU A N 1
ATOM 759 C CA . GLU A 1 96 ? 38.651 3.367 -49.503 1.00 50.09 96 GLU A CA 1
ATOM 760 C C . GLU A 1 96 ? 37.404 2.477 -49.442 1.00 50.09 96 GLU A C 1
ATOM 762 O O . GLU A 1 96 ? 36.855 2.246 -48.364 1.00 50.09 96 GLU A O 1
ATOM 767 N N . MET A 1 97 ? 36.936 1.954 -50.578 1.00 49.00 97 MET A N 1
ATOM 768 C CA . MET A 1 97 ? 35.661 1.238 -50.642 1.00 49.00 97 MET A CA 1
ATOM 769 C C . MET A 1 97 ? 35.605 -0.001 -49.739 1.00 49.00 97 MET A C 1
ATOM 771 O O . MET A 1 97 ? 34.529 -0.298 -49.230 1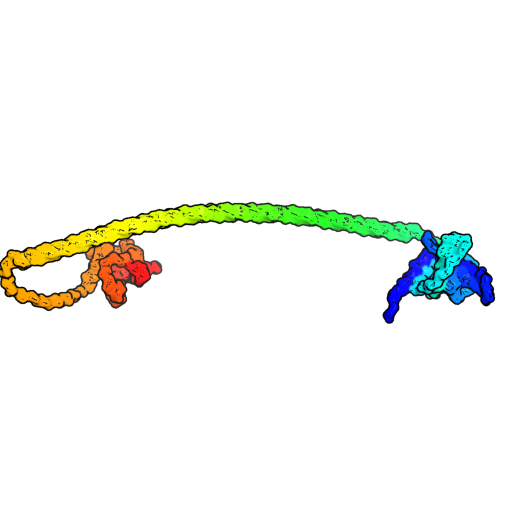.00 49.00 97 MET A O 1
ATOM 775 N N . ASN A 1 98 ? 36.735 -0.668 -49.469 1.00 48.50 98 ASN A N 1
ATOM 776 C CA . ASN A 1 98 ? 36.776 -1.902 -48.667 1.00 48.50 98 ASN A CA 1
ATOM 777 C C . ASN A 1 98 ? 36.889 -1.675 -47.144 1.00 48.50 98 ASN A C 1
ATOM 779 O O . ASN A 1 98 ? 36.562 -2.566 -46.361 1.00 48.50 98 ASN A O 1
ATOM 783 N N . LEU A 1 99 ? 37.352 -0.502 -46.696 1.00 50.50 99 LEU A N 1
ATOM 784 C CA . LEU A 1 99 ? 37.436 -0.162 -45.265 1.00 50.50 99 LEU A CA 1
ATOM 785 C C . LEU A 1 99 ? 36.100 0.379 -44.744 1.00 50.50 99 LEU A C 1
ATOM 787 O O . LEU A 1 99 ? 35.674 0.007 -43.650 1.00 50.50 99 LEU A O 1
ATOM 791 N N . VAL A 1 100 ? 35.405 1.179 -45.560 1.00 53.66 100 VAL A N 1
ATOM 792 C CA . VAL A 1 100 ? 34.089 1.740 -45.220 1.00 53.66 100 VAL A CA 1
ATOM 793 C C . VAL A 1 100 ? 33.017 0.647 -45.134 1.00 53.66 100 VAL A C 1
ATOM 795 O O . VAL A 1 100 ? 32.227 0.643 -44.196 1.00 53.66 100 VAL A O 1
ATOM 798 N N . THR A 1 101 ? 33.010 -0.335 -46.044 1.00 55.97 101 THR A N 1
ATOM 799 C CA . THR A 1 101 ? 32.042 -1.455 -45.992 1.00 55.97 101 THR A CA 1
ATOM 800 C C . THR A 1 101 ? 32.227 -2.324 -44.752 1.00 55.97 101 THR A C 1
ATOM 802 O O . THR A 1 101 ? 31.249 -2.650 -44.084 1.00 55.97 101 THR A O 1
ATOM 805 N N . ASN A 1 102 ? 33.469 -2.656 -44.387 1.00 59.69 102 ASN A N 1
ATOM 806 C CA . ASN A 1 102 ? 33.737 -3.469 -43.198 1.00 59.69 102 ASN A CA 1
ATOM 807 C C . ASN A 1 102 ? 33.371 -2.750 -41.889 1.00 59.69 102 ASN A C 1
ATOM 809 O O . ASN A 1 102 ? 32.837 -3.377 -40.973 1.00 59.69 102 ASN A O 1
ATOM 813 N N . GLN A 1 103 ? 33.614 -1.438 -41.796 1.00 70.00 103 GLN A N 1
ATOM 814 C CA . GLN A 1 103 ? 33.171 -0.644 -40.645 1.00 70.00 103 GLN A CA 1
ATOM 815 C C . GLN A 1 103 ? 31.644 -0.532 -40.585 1.00 70.00 103 GLN A C 1
ATOM 817 O O . GLN A 1 103 ? 31.071 -0.711 -39.510 1.00 70.00 103 GLN A O 1
ATOM 822 N N . ASN A 1 104 ? 30.981 -0.331 -41.726 1.00 72.06 104 ASN A N 1
ATOM 823 C CA . ASN A 1 104 ? 29.521 -0.277 -41.792 1.00 72.06 104 ASN A CA 1
ATOM 824 C C . ASN A 1 104 ? 28.881 -1.597 -41.349 1.00 72.06 104 ASN A C 1
ATOM 826 O O . ASN A 1 104 ? 27.989 -1.574 -40.509 1.00 72.06 104 ASN A O 1
ATOM 830 N N . HIS A 1 105 ? 29.386 -2.750 -41.799 1.00 73.88 105 HIS A N 1
ATOM 831 C CA . HIS A 1 105 ? 28.871 -4.051 -41.356 1.00 73.88 105 HIS A CA 1
ATOM 832 C C . HIS A 1 105 ? 29.069 -4.305 -39.858 1.00 73.88 105 HIS A C 1
ATOM 834 O O . HIS A 1 105 ? 28.217 -4.911 -39.204 1.00 73.88 105 HIS A O 1
ATOM 840 N N . LYS A 1 106 ? 30.178 -3.830 -39.278 1.00 83.25 106 LYS A N 1
ATOM 841 C CA . LYS A 1 106 ? 30.395 -3.918 -37.829 1.00 83.25 106 LYS A CA 1
ATOM 842 C C . LYS A 1 106 ? 29.387 -3.052 -37.064 1.00 83.25 106 LYS A C 1
ATOM 844 O O . LYS A 1 106 ? 28.770 -3.541 -36.121 1.00 83.25 106 LYS A O 1
ATOM 849 N N . LEU A 1 107 ? 29.174 -1.814 -37.509 1.00 83.62 107 LEU A N 1
ATOM 850 C CA . LEU A 1 107 ? 28.201 -0.891 -36.916 1.00 83.62 107 LEU A CA 1
ATOM 851 C C . LEU A 1 107 ? 26.753 -1.374 -37.082 1.00 83.62 107 LEU A C 1
ATOM 853 O O . LEU A 1 107 ? 25.938 -1.190 -36.181 1.00 83.62 107 LEU A O 1
ATOM 857 N N . GLU A 1 108 ? 26.414 -2.011 -38.203 1.00 85.19 108 GLU A N 1
ATOM 858 C CA . GLU A 1 108 ? 25.103 -2.633 -38.425 1.00 85.19 108 GLU A CA 1
ATOM 859 C C . GLU A 1 108 ? 24.851 -3.775 -37.437 1.00 85.19 108 GLU A C 1
ATOM 861 O O . GLU A 1 108 ? 23.781 -3.837 -36.829 1.00 85.19 108 GLU A O 1
ATOM 866 N N . ASN A 1 109 ? 25.846 -4.638 -37.218 1.00 88.75 109 ASN A N 1
ATOM 867 C CA . ASN A 1 109 ? 25.748 -5.730 -36.251 1.00 88.75 109 ASN A CA 1
ATOM 868 C C . ASN A 1 109 ? 25.646 -5.224 -34.806 1.00 88.75 109 ASN A C 1
ATOM 870 O O . ASN A 1 109 ? 24.841 -5.743 -34.030 1.00 88.75 109 ASN A O 1
ATOM 874 N N . GLU A 1 110 ? 26.417 -4.196 -34.442 1.00 91.69 110 GLU A N 1
ATOM 875 C CA . GLU A 1 110 ? 26.318 -3.551 -33.127 1.00 91.69 110 GLU A CA 1
ATOM 876 C C . GLU A 1 110 ? 24.942 -2.904 -32.929 1.00 91.69 110 GLU A C 1
ATOM 878 O O . GLU A 1 110 ? 24.305 -3.134 -31.902 1.00 91.69 110 GLU A O 1
ATOM 883 N N . ASN A 1 111 ? 24.419 -2.192 -33.933 1.00 93.19 111 ASN A N 1
ATOM 884 C CA . ASN A 1 111 ? 23.067 -1.631 -33.893 1.00 93.19 111 ASN A CA 1
ATOM 885 C C . ASN A 1 111 ? 21.987 -2.707 -33.758 1.00 93.19 111 ASN A C 1
ATOM 887 O O . ASN A 1 111 ? 21.022 -2.524 -33.017 1.00 93.19 111 ASN A O 1
ATOM 891 N N . LEU A 1 112 ? 22.128 -3.834 -34.459 1.00 94.56 112 LEU A N 1
ATOM 892 C CA . LEU A 1 112 ? 21.186 -4.944 -34.350 1.00 94.56 112 LEU A CA 1
ATOM 893 C C . LEU A 1 112 ? 21.207 -5.551 -32.940 1.00 94.56 112 LEU A C 1
ATOM 895 O O . LEU A 1 112 ? 20.157 -5.874 -32.386 1.00 94.56 112 LEU A O 1
ATOM 899 N N . ASN A 1 113 ? 22.394 -5.675 -32.343 1.00 95.19 113 ASN A N 1
ATOM 900 C CA . ASN A 1 113 ? 22.550 -6.172 -30.980 1.00 95.19 113 ASN A CA 1
ATOM 901 C C . ASN A 1 113 ? 21.964 -5.193 -29.951 1.00 95.19 113 ASN A C 1
ATOM 903 O O . ASN A 1 113 ? 21.224 -5.612 -29.064 1.00 95.19 113 ASN A O 1
ATOM 907 N N . LEU A 1 114 ? 22.217 -3.890 -30.108 1.00 94.94 114 LEU A N 1
ATOM 908 C CA . LEU A 1 114 ? 21.628 -2.849 -29.263 1.00 94.94 114 LEU A CA 1
ATOM 909 C C . LEU A 1 114 ? 20.100 -2.846 -29.357 1.00 94.94 114 LEU A C 1
ATOM 911 O O . LEU A 1 114 ? 19.437 -2.804 -28.328 1.00 94.94 114 LEU A O 1
ATOM 915 N N . LYS A 1 115 ? 19.526 -2.982 -30.560 1.00 95.69 115 LYS A N 1
ATOM 916 C CA . LYS A 1 115 ? 18.068 -3.101 -30.733 1.00 95.69 115 LYS A CA 1
ATOM 917 C C . LYS A 1 115 ? 17.491 -4.294 -29.974 1.00 95.69 115 LYS A C 1
ATOM 919 O O . LYS A 1 115 ? 16.504 -4.133 -29.267 1.00 95.69 115 LYS A O 1
ATOM 924 N N . ARG A 1 116 ? 18.133 -5.465 -30.059 1.00 95.69 116 ARG A N 1
ATOM 925 C CA . ARG A 1 116 ? 17.716 -6.656 -29.295 1.00 95.69 116 ARG A CA 1
ATOM 926 C C . ARG A 1 116 ? 17.829 -6.448 -27.784 1.00 95.69 116 ARG A C 1
ATOM 928 O O . ARG A 1 116 ? 16.990 -6.940 -27.038 1.00 95.69 116 ARG A O 1
ATOM 935 N N . GLN A 1 117 ? 18.860 -5.741 -27.320 1.00 96.31 117 GLN A N 1
ATOM 936 C CA . GLN A 1 117 ? 19.003 -5.413 -25.899 1.00 96.31 117 GLN A CA 1
ATOM 937 C C . GLN A 1 117 ? 17.905 -4.461 -25.424 1.00 96.31 117 GLN A C 1
ATOM 939 O O . GLN A 1 117 ? 17.333 -4.701 -24.366 1.00 96.31 117 GLN A O 1
ATOM 944 N N . VAL A 1 118 ? 17.585 -3.428 -26.209 1.00 97.00 118 VAL A N 1
ATOM 945 C CA . VAL A 1 118 ? 16.488 -2.497 -25.911 1.00 97.00 118 VAL A CA 1
ATOM 946 C C . VAL A 1 118 ? 15.160 -3.246 -25.833 1.00 97.00 118 VAL A C 1
ATOM 948 O O . VAL A 1 118 ? 14.481 -3.143 -24.820 1.00 97.00 118 VAL A O 1
ATOM 951 N N . GLU A 1 119 ? 14.848 -4.085 -26.820 1.00 97.00 119 GLU A N 1
ATOM 952 C CA . GLU A 1 119 ? 13.623 -4.895 -26.827 1.00 97.00 119 GLU A CA 1
ATOM 953 C C . GLU A 1 119 ? 13.545 -5.839 -25.610 1.00 97.00 119 GLU A C 1
ATOM 955 O O . GLU A 1 119 ? 12.498 -5.991 -24.982 1.00 97.00 119 GLU A O 1
ATOM 960 N N . ASN A 1 120 ? 14.664 -6.452 -25.212 1.00 97.31 120 ASN A N 1
ATOM 961 C CA . ASN A 1 120 ? 14.713 -7.283 -24.008 1.00 97.31 120 ASN A CA 1
ATOM 962 C C . ASN A 1 120 ? 14.461 -6.461 -22.730 1.00 97.31 120 ASN A C 1
ATOM 964 O O . ASN A 1 120 ? 13.714 -6.897 -21.855 1.00 97.31 120 ASN A O 1
ATOM 968 N N . LEU A 1 121 ? 15.047 -5.266 -22.621 1.00 97.38 121 LEU A N 1
ATOM 969 C CA . LEU A 1 121 ? 14.817 -4.372 -21.485 1.00 97.38 121 LEU A CA 1
ATOM 970 C C . LEU A 1 121 ? 13.367 -3.873 -21.433 1.00 97.38 121 LEU A C 1
ATOM 972 O O . LEU A 1 121 ? 12.785 -3.835 -20.353 1.00 97.38 121 LEU A O 1
ATOM 976 N N . GLU A 1 122 ? 12.764 -3.551 -22.577 1.00 97.75 122 GLU A N 1
ATOM 977 C CA . GLU A 1 122 ? 11.349 -3.173 -22.676 1.00 97.75 122 GLU A CA 1
ATOM 978 C C . GLU A 1 122 ? 10.433 -4.314 -22.215 1.00 97.75 122 GLU A C 1
ATOM 980 O O . GLU A 1 122 ? 9.531 -4.093 -21.405 1.00 97.75 122 GLU A O 1
ATOM 985 N N . ASN A 1 123 ? 10.716 -5.549 -22.638 1.00 97.00 123 ASN A N 1
ATOM 986 C CA . ASN A 1 123 ? 9.981 -6.731 -22.188 1.00 97.00 123 ASN A CA 1
ATOM 987 C C . ASN A 1 123 ? 10.124 -6.962 -20.675 1.00 97.00 123 ASN A C 1
ATOM 989 O O . ASN A 1 123 ? 9.137 -7.242 -19.993 1.00 97.00 123 ASN A O 1
ATOM 993 N N . GLN A 1 124 ? 11.330 -6.810 -20.120 1.00 97.62 124 GLN A N 1
ATOM 994 C CA . GLN A 1 124 ? 11.550 -6.920 -18.673 1.00 97.62 124 GLN A CA 1
ATOM 995 C C . GLN A 1 124 ? 10.798 -5.835 -17.897 1.00 97.62 124 GLN A C 1
ATOM 997 O O . GLN A 1 124 ? 10.193 -6.127 -16.864 1.00 97.62 124 GLN A O 1
ATOM 1002 N N . LEU A 1 125 ? 10.796 -4.599 -18.402 1.00 97.56 125 LEU A N 1
ATOM 1003 C CA . LEU A 1 125 ? 10.075 -3.484 -17.797 1.00 97.56 125 LEU A CA 1
ATOM 1004 C C . LEU A 1 125 ? 8.557 -3.716 -17.825 1.00 97.56 125 LEU A C 1
ATOM 1006 O O . LEU A 1 125 ? 7.889 -3.475 -16.823 1.00 97.56 125 LEU A O 1
ATOM 1010 N N . ALA A 1 126 ? 8.018 -4.251 -18.924 1.00 97.38 126 ALA A N 1
ATOM 1011 C CA . ALA A 1 126 ? 6.606 -4.612 -19.027 1.00 97.38 126 ALA A CA 1
ATOM 1012 C C . ALA A 1 126 ? 6.205 -5.687 -17.999 1.00 97.38 126 ALA A C 1
ATOM 1014 O O . ALA A 1 126 ? 5.198 -5.535 -17.308 1.00 97.38 126 ALA A O 1
ATOM 1015 N N . VAL A 1 127 ? 7.021 -6.736 -17.838 1.00 97.88 127 VAL A N 1
ATOM 1016 C CA . VAL A 1 127 ? 6.783 -7.794 -16.839 1.00 97.88 127 VAL A CA 1
ATOM 1017 C C . VAL A 1 127 ? 6.850 -7.245 -15.412 1.00 97.88 127 VAL A C 1
ATOM 1019 O O . VAL A 1 127 ? 6.002 -7.574 -14.582 1.00 97.88 127 VAL A O 1
ATOM 1022 N N . LEU A 1 128 ? 7.838 -6.396 -15.113 1.00 97.31 128 LEU A N 1
ATOM 1023 C CA . LEU A 1 128 ? 7.964 -5.766 -13.797 1.00 97.31 128 LEU A CA 1
ATOM 1024 C C . LEU A 1 128 ? 6.778 -4.850 -13.485 1.00 97.31 128 LEU A C 1
ATOM 1026 O O . LEU A 1 128 ? 6.269 -4.894 -12.366 1.00 97.31 128 LEU A O 1
ATOM 1030 N N . ASN A 1 129 ? 6.310 -4.071 -14.462 1.00 97.44 129 ASN A N 1
ATOM 1031 C CA . ASN A 1 129 ? 5.135 -3.219 -14.297 1.00 97.44 129 ASN A CA 1
ATOM 1032 C C . ASN A 1 129 ? 3.878 -4.045 -14.021 1.00 97.44 129 ASN A C 1
ATOM 1034 O O . ASN A 1 129 ? 3.191 -3.763 -13.044 1.00 97.44 129 ASN A O 1
ATOM 1038 N N . ALA A 1 130 ? 3.631 -5.111 -14.787 1.00 97.38 130 ALA A N 1
ATOM 1039 C CA . ALA A 1 130 ? 2.490 -5.997 -14.556 1.00 97.38 130 ALA A CA 1
ATOM 1040 C C . ALA A 1 130 ? 2.521 -6.622 -13.149 1.00 97.38 130 ALA A C 1
ATOM 1042 O O . ALA A 1 130 ? 1.521 -6.618 -12.435 1.00 97.38 130 ALA A O 1
ATOM 1043 N N . LYS A 1 131 ? 3.695 -7.091 -12.703 1.00 97.50 131 LYS A N 1
ATOM 1044 C CA . LYS A 1 131 ? 3.864 -7.651 -11.354 1.00 97.50 131 LYS A CA 1
ATOM 1045 C C . LYS A 1 131 ? 3.648 -6.604 -10.256 1.00 97.50 131 LYS A C 1
ATOM 1047 O O . LYS A 1 131 ? 3.099 -6.913 -9.199 1.00 97.50 131 LYS A O 1
ATOM 1052 N N . ASN A 1 132 ? 4.091 -5.370 -10.484 1.00 97.44 132 ASN A N 1
ATOM 1053 C CA . ASN A 1 132 ? 3.885 -4.271 -9.547 1.00 97.44 132 ASN A CA 1
ATOM 1054 C C . ASN A 1 132 ? 2.405 -3.866 -9.470 1.00 97.44 132 ASN A C 1
ATOM 1056 O O . ASN A 1 132 ? 1.898 -3.604 -8.383 1.00 97.44 132 ASN A O 1
ATOM 1060 N N . GLU A 1 133 ? 1.693 -3.836 -10.596 1.00 97.50 133 GLU A N 1
ATOM 1061 C CA . GLU A 1 133 ? 0.248 -3.588 -10.634 1.00 97.50 133 GLU A CA 1
ATOM 1062 C C . GLU A 1 133 ? -0.527 -4.677 -9.885 1.00 97.50 133 GLU A C 1
ATOM 1064 O O . GLU A 1 133 ? -1.373 -4.357 -9.050 1.00 97.50 133 GLU A O 1
ATOM 1069 N N . GLU A 1 134 ? -0.179 -5.948 -10.101 1.00 97.38 134 GLU A N 1
ATOM 1070 C CA . GLU A 1 134 ? -0.774 -7.082 -9.387 1.00 97.38 134 GLU A CA 1
ATOM 1071 C C . GLU A 1 134 ? -0.530 -6.995 -7.873 1.00 97.38 134 GLU A C 1
ATOM 1073 O O . GLU A 1 134 ? -1.470 -7.100 -7.083 1.00 97.38 134 GLU A O 1
ATOM 1078 N N . SER A 1 135 ? 0.711 -6.730 -7.452 1.00 97.25 135 SER A N 1
ATOM 1079 C CA . SER A 1 135 ? 1.039 -6.575 -6.032 1.00 97.25 135 SER A CA 1
ATOM 1080 C C . SER A 1 135 ? 0.309 -5.387 -5.401 1.00 97.25 135 SER A C 1
ATOM 1082 O O . SER A 1 135 ? -0.186 -5.501 -4.281 1.00 97.25 135 SER A O 1
ATOM 1084 N N . ASN A 1 136 ? 0.199 -4.258 -6.106 1.00 97.69 136 ASN A N 1
ATOM 1085 C CA . ASN A 1 136 ? -0.555 -3.101 -5.621 1.00 97.69 136 ASN A CA 1
ATOM 1086 C C . ASN A 1 136 ? -2.051 -3.401 -5.503 1.00 97.69 136 ASN A C 1
ATOM 1088 O O . ASN A 1 136 ? -2.692 -2.936 -4.561 1.00 97.69 136 ASN A O 1
ATOM 1092 N N . PHE A 1 137 ? -2.612 -4.166 -6.438 1.00 97.81 137 PHE A N 1
ATOM 1093 C CA . PHE A 1 137 ? -4.004 -4.591 -6.374 1.00 97.81 137 PHE A CA 1
ATOM 1094 C C . PHE A 1 137 ? -4.259 -5.487 -5.154 1.00 97.81 137 PHE A C 1
ATOM 1096 O O . PHE A 1 137 ? -5.187 -5.219 -4.391 1.00 97.81 137 PHE A O 1
ATOM 1103 N N . GLN A 1 138 ? -3.401 -6.485 -4.919 1.00 97.12 138 GLN A N 1
ATOM 1104 C CA . GLN A 1 138 ? -3.494 -7.369 -3.750 1.00 97.12 138 GLN A CA 1
ATOM 1105 C C . GLN A 1 138 ? -3.409 -6.579 -2.438 1.00 97.12 138 GLN A C 1
ATOM 1107 O O . GLN A 1 138 ? -4.300 -6.694 -1.600 1.00 97.12 138 GLN A O 1
ATOM 1112 N N . LEU A 1 139 ? -2.415 -5.695 -2.301 1.00 97.69 139 LEU A N 1
ATOM 1113 C CA . LEU A 1 139 ? -2.251 -4.862 -1.104 1.00 97.69 139 LEU A CA 1
ATOM 1114 C C . LEU A 1 139 ? -3.463 -3.958 -0.843 1.00 97.69 139 LEU A C 1
ATOM 1116 O O . LEU A 1 139 ? -3.861 -3.772 0.304 1.00 97.69 139 LEU A O 1
ATOM 1120 N N . ARG A 1 140 ? -4.075 -3.401 -1.895 1.00 97.94 140 ARG A N 1
ATOM 1121 C CA . ARG A 1 140 ? -5.300 -2.597 -1.761 1.00 97.94 140 ARG A CA 1
ATOM 1122 C C . ARG A 1 140 ? -6.487 -3.439 -1.307 1.00 97.94 140 ARG A C 1
ATOM 1124 O O . ARG A 1 140 ? -7.221 -2.999 -0.429 1.00 97.94 140 ARG A O 1
ATOM 1131 N N . SER A 1 141 ? -6.644 -4.637 -1.865 1.00 97.88 141 SER A N 1
ATOM 1132 C CA . SER A 1 141 ? -7.707 -5.561 -1.464 1.00 97.88 141 SER A CA 1
ATOM 1133 C C . SER A 1 141 ? -7.556 -6.003 -0.006 1.00 97.88 141 SER A C 1
ATOM 1135 O O . SER A 1 141 ? -8.546 -6.071 0.718 1.00 97.88 141 SER A O 1
ATOM 1137 N N . GLU A 1 142 ? -6.332 -6.289 0.441 1.00 97.69 142 GLU A N 1
ATOM 1138 C CA . GLU A 1 142 ? -6.054 -6.644 1.837 1.00 97.69 142 GLU A CA 1
ATOM 1139 C C . GLU A 1 142 ? -6.312 -5.467 2.782 1.00 97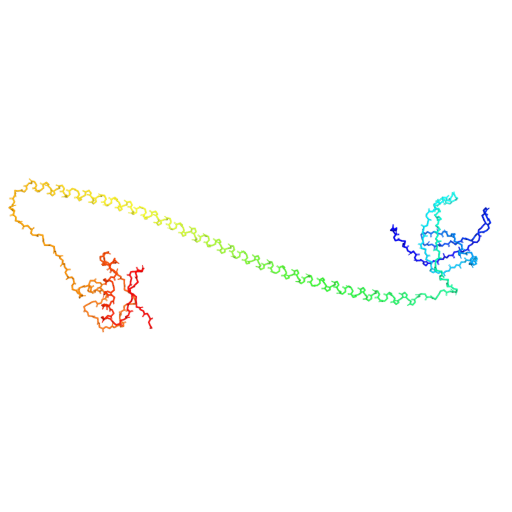.69 142 GLU A C 1
ATOM 1141 O O . GLU A 1 142 ? -6.904 -5.645 3.847 1.00 97.69 142 GLU A O 1
ATOM 1146 N N . LEU A 1 143 ? -5.923 -4.252 2.384 1.00 98.06 143 LEU A N 1
ATOM 1147 C CA . LEU A 1 143 ? -6.187 -3.042 3.160 1.00 98.06 143 LEU A CA 1
ATOM 1148 C C . LEU A 1 143 ? -7.692 -2.796 3.328 1.00 98.06 143 LEU A C 1
ATOM 1150 O O . LEU A 1 143 ? -8.140 -2.498 4.433 1.00 98.06 143 LEU A O 1
ATOM 1154 N N . GLU A 1 144 ? -8.472 -2.959 2.260 1.00 98.19 144 GLU A N 1
ATOM 1155 C CA . GLU A 1 144 ? -9.931 -2.812 2.287 1.00 98.19 144 GLU A CA 1
ATOM 1156 C C . GLU A 1 144 ? -10.600 -3.870 3.179 1.00 98.19 144 GLU A C 1
ATOM 1158 O O . GLU A 1 144 ? -11.505 -3.554 3.960 1.00 98.19 144 GLU A O 1
ATOM 1163 N N . ALA A 1 145 ? -10.113 -5.114 3.139 1.00 97.69 145 ALA A N 1
ATOM 1164 C CA . ALA A 1 145 ? -10.581 -6.179 4.022 1.00 97.69 145 ALA A CA 1
ATOM 1165 C C . ALA A 1 145 ? -10.282 -5.868 5.499 1.00 97.69 145 ALA A C 1
ATOM 1167 O O . ALA A 1 145 ? -11.180 -5.951 6.340 1.00 97.69 145 ALA A O 1
ATOM 1168 N N . CYS A 1 146 ? -9.054 -5.446 5.815 1.00 97.62 146 CYS A N 1
ATOM 1169 C CA . CYS A 1 146 ? -8.662 -5.031 7.164 1.00 97.62 146 CYS A CA 1
ATOM 1170 C C . CYS A 1 146 ? -9.485 -3.834 7.657 1.00 97.62 146 CYS A C 1
ATOM 1172 O O . CYS A 1 146 ? -9.926 -3.813 8.805 1.00 97.62 146 CYS A O 1
ATOM 1174 N N . GLN A 1 147 ? -9.732 -2.848 6.793 1.00 98.06 147 GLN A N 1
ATOM 1175 C CA . GLN A 1 147 ? -10.545 -1.683 7.130 1.00 98.06 147 GLN A CA 1
ATOM 1176 C C . GLN A 1 147 ? -11.996 -2.079 7.427 1.00 98.06 147 GLN A C 1
ATOM 1178 O O . GLN A 1 147 ? -12.574 -1.605 8.403 1.00 98.06 147 GLN A O 1
ATOM 1183 N N . SER A 1 148 ? -12.565 -2.990 6.637 1.00 97.62 148 SER A N 1
ATOM 1184 C CA . SER A 1 148 ? -13.919 -3.508 6.859 1.00 97.62 148 SER A CA 1
ATOM 1185 C C . SER A 1 148 ? -14.030 -4.267 8.186 1.00 97.62 148 SER A C 1
ATOM 1187 O O . SER A 1 148 ? -14.983 -4.067 8.938 1.00 97.62 148 SER A O 1
ATOM 1189 N N . GLN A 1 149 ? -13.028 -5.090 8.516 1.00 98.06 149 GLN A N 1
ATOM 1190 C CA . GLN A 1 149 ? -12.963 -5.785 9.806 1.00 98.06 149 GLN A CA 1
ATOM 1191 C C . GLN A 1 149 ? -12.858 -4.807 10.978 1.00 98.06 149 GLN A C 1
ATOM 1193 O O . GLN A 1 149 ? -13.552 -4.980 11.977 1.00 98.06 149 GLN A O 1
ATOM 1198 N N . LEU A 1 150 ? -12.033 -3.763 10.853 1.00 98.25 150 LEU A N 1
ATOM 1199 C CA . LEU A 1 150 ? -11.877 -2.753 11.898 1.00 98.25 150 LEU A CA 1
ATOM 1200 C C . LEU A 1 150 ? -13.200 -2.031 12.185 1.00 98.25 150 LEU A C 1
ATOM 1202 O O . LEU A 1 150 ? -13.549 -1.847 13.347 1.00 98.25 150 LEU A O 1
ATOM 1206 N N . VAL A 1 151 ? -13.950 -1.670 11.139 1.00 98.19 151 VAL A N 1
ATOM 1207 C CA . VAL A 1 151 ? -15.270 -1.038 11.283 1.00 98.19 151 VAL A CA 1
ATOM 1208 C C . VAL A 1 151 ? -16.262 -1.977 11.971 1.00 98.19 151 VAL A C 1
ATOM 1210 O O . VAL A 1 151 ? -16.983 -1.535 12.859 1.00 98.19 151 VAL A O 1
ATOM 1213 N N . SER A 1 152 ? -16.270 -3.266 11.618 1.00 98.00 152 SER A N 1
ATOM 1214 C CA . SER A 1 152 ? -17.122 -4.261 12.287 1.00 98.00 152 SER A CA 1
ATOM 1215 C C . SER A 1 152 ? -16.802 -4.365 13.778 1.00 98.00 152 SER A C 1
ATOM 1217 O O . SER A 1 152 ? -17.695 -4.258 14.608 1.00 98.00 152 SER A O 1
ATOM 1219 N N . VAL A 1 153 ? -15.520 -4.507 14.129 1.00 98.12 153 VAL A N 1
ATOM 1220 C CA . VAL A 1 153 ? -15.091 -4.600 15.534 1.00 98.12 153 VAL A CA 1
ATOM 1221 C C . VAL A 1 153 ? -1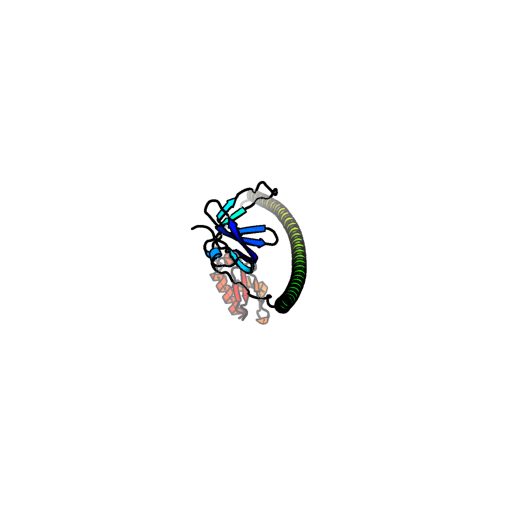5.423 -3.320 16.300 1.00 98.12 153 VAL A C 1
ATOM 1223 O O . VAL A 1 153 ? -15.797 -3.378 17.468 1.00 98.12 153 VAL A O 1
ATOM 1226 N N . GLN A 1 154 ? -15.304 -2.156 15.659 1.00 98.19 154 GLN A N 1
ATOM 1227 C CA . GLN A 1 154 ? -15.694 -0.891 16.271 1.00 98.19 154 GLN A CA 1
ATOM 1228 C C . GLN A 1 154 ? -17.197 -0.854 16.583 1.00 98.19 154 GLN A C 1
ATOM 1230 O O . GLN A 1 154 ? -17.567 -0.446 17.681 1.00 98.19 154 GLN A O 1
ATOM 1235 N N . GLN A 1 155 ? -18.050 -1.312 15.663 1.00 97.75 155 GLN A N 1
ATOM 1236 C CA . GLN A 1 155 ? -19.497 -1.395 15.888 1.00 97.75 155 GLN A CA 1
ATOM 1237 C C . GLN A 1 155 ? -19.839 -2.351 17.035 1.00 97.75 155 GLN A C 1
ATOM 1239 O O . GLN A 1 155 ? -20.621 -1.989 17.913 1.00 97.75 155 GLN A O 1
ATOM 1244 N N . ASP A 1 156 ? -19.200 -3.522 17.078 1.00 97.94 156 ASP A N 1
ATOM 1245 C CA . ASP A 1 156 ? -19.394 -4.496 18.157 1.00 97.94 156 ASP A CA 1
ATOM 1246 C C . ASP A 1 156 ? -19.001 -3.903 19.523 1.00 97.94 156 ASP A C 1
ATOM 1248 O O . ASP A 1 156 ? -19.708 -4.072 20.519 1.00 97.94 156 ASP A O 1
ATOM 1252 N N . LEU A 1 157 ? -17.890 -3.158 19.576 1.00 97.81 157 LEU A N 1
ATOM 1253 C CA . LEU A 1 157 ? -17.446 -2.465 20.788 1.00 97.81 157 LEU A CA 1
ATOM 1254 C C . LEU A 1 157 ? -18.413 -1.353 21.209 1.00 97.81 157 LEU A C 1
ATOM 1256 O O . LEU A 1 157 ? -18.697 -1.216 22.397 1.00 97.81 157 LEU A O 1
ATOM 1260 N N . GLU A 1 158 ? -18.919 -0.562 20.264 1.00 97.94 158 GLU A N 1
ATOM 1261 C CA . GLU A 1 158 ? -19.908 0.487 20.537 1.00 97.94 158 GLU A CA 1
ATOM 1262 C C . GLU A 1 158 ? -21.215 -0.106 21.092 1.00 97.94 158 GLU A C 1
ATOM 1264 O O . GLU A 1 158 ? -21.776 0.432 22.053 1.00 97.94 158 GLU A O 1
ATOM 1269 N N . GLU A 1 159 ? -21.665 -1.247 20.561 1.00 98.06 159 GLU A N 1
ATOM 1270 C CA . GLU A 1 159 ? -22.831 -1.970 21.075 1.00 98.06 159 GLU A CA 1
ATOM 1271 C C . GLU A 1 159 ? -22.596 -2.481 22.505 1.00 98.06 159 GLU A C 1
ATOM 1273 O O . GLU A 1 159 ? -23.449 -2.305 23.381 1.00 98.06 159 GLU A O 1
ATOM 1278 N N . GLU A 1 160 ? -21.433 -3.077 22.770 1.00 97.50 160 GLU A N 1
ATOM 1279 C CA . GLU A 1 160 ? -21.098 -3.617 24.090 1.00 97.50 160 GLU A CA 1
ATOM 1280 C C . GLU A 1 160 ? -20.935 -2.510 25.144 1.00 97.50 160 GLU A C 1
ATOM 1282 O O . GLU A 1 160 ? -21.403 -2.652 26.277 1.00 97.50 160 GLU A O 1
ATOM 1287 N N . ILE A 1 161 ? -20.358 -1.363 24.766 1.00 97.88 161 ILE A N 1
ATOM 1288 C CA . ILE A 1 161 ? -20.326 -0.160 25.610 1.00 97.88 161 ILE A CA 1
ATOM 1289 C C . ILE A 1 161 ? -21.754 0.299 25.925 1.00 97.88 161 ILE A C 1
ATOM 1291 O O . ILE A 1 161 ? -22.062 0.597 27.080 1.00 97.88 161 ILE A O 1
ATOM 1295 N N . GLY A 1 162 ? -22.644 0.314 24.928 1.00 97.69 162 GLY A N 1
ATOM 1296 C CA . GLY A 1 162 ? -24.056 0.646 25.117 1.00 97.69 162 GLY A CA 1
ATOM 1297 C C . GLY A 1 162 ? -24.752 -0.277 26.122 1.00 97.69 162 GLY A C 1
ATOM 1298 O O . GLY A 1 162 ? -25.413 0.201 27.047 1.00 97.69 162 GLY A O 1
ATOM 1299 N N . LYS A 1 163 ? -24.557 -1.596 25.995 1.00 97.19 163 LYS A N 1
ATOM 1300 C CA . LYS A 1 163 ? -25.086 -2.594 26.943 1.00 97.19 163 LYS A CA 1
ATOM 1301 C C . LYS A 1 163 ? -24.528 -2.395 28.350 1.00 97.19 163 LYS A C 1
ATOM 1303 O O . LYS A 1 163 ? -25.291 -2.410 29.315 1.00 97.19 163 LYS A O 1
ATOM 1308 N N . SER A 1 164 ? -23.218 -2.186 28.464 1.00 97.31 164 SER A N 1
ATOM 1309 C CA . SER A 1 164 ? -22.535 -1.974 29.743 1.00 97.31 164 SER A CA 1
ATOM 1310 C C . SER A 1 164 ? -23.062 -0.731 30.463 1.00 97.31 164 SER A C 1
ATOM 1312 O O . SER A 1 164 ? -23.402 -0.801 31.642 1.00 97.31 164 SER A O 1
ATOM 1314 N N . ASN A 1 165 ? -23.246 0.379 29.742 1.00 97.25 165 ASN A N 1
ATOM 1315 C CA . ASN A 1 165 ? -23.845 1.593 30.297 1.00 97.25 165 ASN A CA 1
ATOM 1316 C C . ASN A 1 165 ? -25.282 1.350 30.782 1.00 97.25 165 ASN A C 1
ATOM 1318 O O . ASN A 1 165 ? -25.624 1.739 31.894 1.00 97.25 165 ASN A O 1
ATOM 1322 N N . GLY A 1 166 ? -26.097 0.622 30.011 1.00 97.38 166 GLY A N 1
ATOM 1323 C CA . GLY A 1 166 ? -27.447 0.252 30.445 1.00 97.38 166 GLY A CA 1
ATOM 1324 C C . GLY A 1 166 ? -27.465 -0.612 31.715 1.00 97.38 166 GLY A C 1
ATOM 1325 O O . GLY A 1 166 ? -28.351 -0.456 32.556 1.00 97.38 166 GLY A O 1
ATOM 1326 N N . LEU A 1 167 ? -26.485 -1.504 31.891 1.00 97.06 167 LEU A N 1
ATOM 1327 C CA . LEU A 1 167 ? -26.324 -2.280 33.125 1.00 97.06 167 LEU A CA 1
ATOM 1328 C C . LEU A 1 167 ? -25.870 -1.409 34.302 1.00 97.06 167 LEU A C 1
ATOM 1330 O O . LEU A 1 167 ? -26.337 -1.618 35.421 1.00 97.06 167 LEU A O 1
ATOM 1334 N N . LEU A 1 168 ? -24.991 -0.431 34.069 1.00 97.06 168 LEU A N 1
ATOM 1335 C CA . LEU A 1 168 ? -24.570 0.521 35.099 1.00 97.06 168 LEU A CA 1
ATOM 1336 C C . LEU A 1 168 ? -25.753 1.347 35.612 1.00 97.06 168 LEU A C 1
ATOM 1338 O O . LEU A 1 168 ? -25.942 1.424 36.827 1.00 97.06 168 LEU A O 1
ATOM 1342 N N . ASP A 1 169 ? -26.600 1.852 34.713 1.00 96.69 169 ASP A N 1
ATOM 1343 C CA . ASP A 1 169 ? -27.821 2.574 35.086 1.00 96.69 169 ASP A CA 1
ATOM 1344 C C . ASP A 1 169 ? -28.748 1.692 35.941 1.00 96.69 169 ASP A C 1
ATOM 1346 O O . ASP A 1 169 ? -29.273 2.120 36.971 1.00 96.69 169 ASP A O 1
ATOM 1350 N N . GLN A 1 170 ? -28.916 0.415 35.571 1.00 96.56 170 GLN A N 1
ATOM 1351 C CA . GLN A 1 170 ? -29.703 -0.535 36.364 1.00 96.56 170 GLN A CA 1
ATOM 1352 C C . GLN A 1 170 ? -29.111 -0.739 37.763 1.00 96.56 170 GLN A C 1
ATOM 1354 O O . GLN A 1 170 ? -29.848 -0.682 38.750 1.00 96.56 170 GLN A O 1
ATOM 1359 N N . ILE A 1 171 ? -27.794 -0.928 37.869 1.00 96.38 171 ILE A N 1
ATOM 1360 C CA . ILE A 1 171 ? -27.104 -1.076 39.157 1.00 96.38 171 ILE A CA 1
ATOM 1361 C C . ILE A 1 171 ? -27.315 0.166 40.027 1.00 96.38 171 ILE A C 1
ATOM 1363 O O . ILE A 1 171 ? -27.564 0.032 41.226 1.00 96.38 171 ILE A O 1
ATOM 1367 N N . GLU A 1 172 ? -27.247 1.363 39.449 1.00 96.62 172 GLU A N 1
ATOM 1368 C CA . GLU A 1 172 ? -27.460 2.609 40.183 1.00 96.62 172 GLU A CA 1
ATOM 1369 C C . GLU A 1 172 ? -28.903 2.718 40.699 1.00 96.62 172 GLU A C 1
ATOM 1371 O O . GLU A 1 172 ? -29.118 2.975 41.887 1.00 96.62 172 GLU A O 1
ATOM 1376 N N . THR A 1 173 ? -29.898 2.380 39.872 1.00 96.31 173 THR A N 1
ATOM 1377 C CA . THR A 1 173 ? -31.302 2.351 40.321 1.00 96.31 173 THR A CA 1
ATOM 1378 C C . THR A 1 173 ? -31.563 1.319 41.425 1.00 96.31 173 THR A C 1
ATOM 1380 O O . THR A 1 173 ? -32.311 1.597 42.368 1.00 96.31 173 THR A O 1
ATOM 1383 N N . GLU A 1 174 ? -30.948 0.136 41.359 1.00 95.94 174 GLU A N 1
ATOM 1384 C CA . GLU A 1 174 ? -31.066 -0.884 42.408 1.00 95.94 174 GLU A CA 1
ATOM 1385 C C . GLU A 1 174 ? -30.341 -0.472 43.695 1.00 95.94 174 GLU A C 1
ATOM 1387 O O . GLU A 1 174 ? -30.853 -0.708 44.794 1.00 95.94 174 GLU A O 1
ATOM 1392 N N . ARG A 1 175 ? -29.203 0.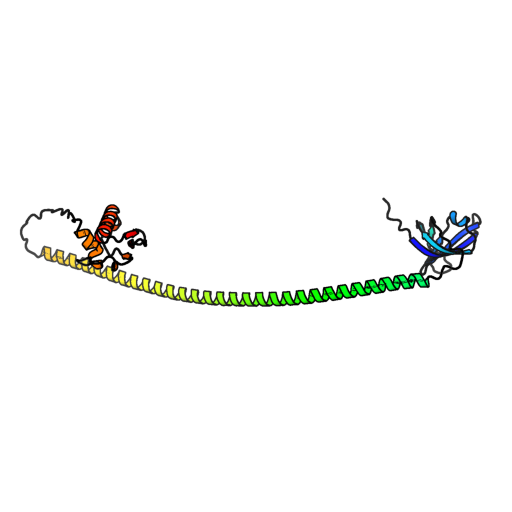227 43.595 1.00 95.94 175 ARG A N 1
ATOM 1393 C CA . ARG A 1 175 ? -28.536 0.830 44.760 1.00 95.94 175 ARG A CA 1
ATOM 1394 C C . ARG A 1 175 ? -29.425 1.856 45.449 1.00 95.94 175 ARG A C 1
ATOM 1396 O O . ARG A 1 175 ? -29.550 1.812 46.671 1.00 95.94 175 ARG A O 1
ATOM 1403 N N . GLU A 1 176 ? -30.096 2.730 44.702 1.00 96.69 176 GLU A N 1
ATOM 1404 C CA . GLU A 1 176 ? -31.037 3.687 45.292 1.00 96.69 176 GLU A CA 1
ATOM 1405 C C . GLU A 1 176 ? -32.219 3.005 45.992 1.00 96.69 176 GLU A C 1
ATOM 1407 O O . GLU A 1 176 ? -32.636 3.431 47.074 1.00 96.69 176 GLU A O 1
ATOM 1412 N N . LYS A 1 177 ? -32.789 1.956 45.383 1.00 96.44 177 LYS A N 1
ATOM 1413 C CA . LYS A 1 177 ? -33.870 1.168 46.000 1.00 96.44 177 LYS A CA 1
ATOM 1414 C C . LYS A 1 177 ? -33.393 0.498 47.283 1.00 96.44 177 LYS A C 1
ATOM 1416 O O . LYS A 1 177 ? -34.102 0.555 48.289 1.00 96.44 177 LYS A O 1
ATOM 1421 N N . THR A 1 178 ? -32.192 -0.075 47.256 1.00 95.25 178 THR A N 1
ATOM 1422 C CA . THR A 1 178 ? -31.567 -0.725 48.411 1.00 95.25 178 THR A CA 1
ATOM 1423 C C . THR A 1 178 ? -31.356 0.285 49.535 1.00 95.25 178 THR A C 1
ATOM 1425 O O . THR A 1 178 ? -31.888 0.073 50.621 1.00 95.25 178 THR A O 1
ATOM 1428 N N . ALA A 1 179 ? -30.755 1.447 49.258 1.00 95.44 179 ALA A N 1
ATOM 1429 C CA . ALA A 1 179 ? -30.559 2.513 50.245 1.00 95.44 179 ALA A CA 1
ATOM 1430 C C . ALA A 1 179 ? -31.886 3.012 50.855 1.00 95.44 179 ALA A C 1
ATOM 1432 O O . ALA A 1 179 ? -31.993 3.230 52.062 1.00 95.44 179 ALA A O 1
ATOM 1433 N N . LYS A 1 180 ? -32.946 3.150 50.041 1.00 96.00 180 LYS A N 1
ATOM 1434 C CA . LYS A 1 180 ? -34.298 3.486 50.534 1.00 96.00 180 LYS A CA 1
ATOM 1435 C C . LYS A 1 180 ? -34.871 2.386 51.433 1.00 96.00 180 LYS A C 1
ATOM 1437 O O . LYS A 1 180 ? -35.575 2.698 52.392 1.00 96.00 180 LYS A O 1
ATOM 1442 N N . SER A 1 181 ? -34.618 1.116 51.116 1.00 93.88 181 SER A N 1
ATOM 1443 C CA . SER A 1 181 ? -35.077 -0.024 51.918 1.00 93.88 181 SER A CA 1
ATOM 1444 C C . SER A 1 181 ? -34.311 -0.156 53.238 1.00 93.88 181 SER A C 1
ATOM 1446 O O . SER A 1 181 ? -34.937 -0.385 54.270 1.00 93.88 181 SER A O 1
ATOM 1448 N N . GLU A 1 182 ? -32.996 0.081 53.225 1.00 94.38 182 GLU A N 1
ATOM 1449 C CA . GLU A 1 182 ? -32.138 0.094 54.412 1.00 94.38 182 GLU A CA 1
ATOM 1450 C C . GLU A 1 182 ? -32.576 1.194 55.374 1.00 94.38 182 GLU A C 1
ATOM 1452 O O . GLU A 1 182 ? -32.841 0.905 56.537 1.00 94.38 182 GLU A O 1
ATOM 1457 N N . LYS A 1 183 ? -32.802 2.415 54.870 1.00 95.19 183 LYS A N 1
ATOM 1458 C CA . LYS A 1 183 ? -33.313 3.524 55.683 1.00 95.19 183 LYS A CA 1
ATOM 1459 C C . LYS A 1 183 ? -34.655 3.198 56.347 1.00 95.19 183 LYS A C 1
ATOM 1461 O O . LYS A 1 183 ? -34.821 3.412 57.540 1.00 95.19 183 LYS A O 1
ATOM 1466 N N . LYS A 1 184 ? -35.605 2.617 55.601 1.00 95.50 184 LYS A N 1
ATOM 1467 C CA . LYS A 1 184 ? -36.886 2.166 56.180 1.00 95.50 184 LYS A CA 1
ATOM 1468 C C . LYS A 1 184 ? -36.689 1.112 57.269 1.00 95.50 184 LYS A C 1
ATOM 1470 O O . LYS A 1 184 ? -37.441 1.090 58.236 1.00 95.50 184 LYS A O 1
ATOM 1475 N N . ASN A 1 185 ? -35.721 0.216 57.099 1.00 94.00 185 ASN A N 1
ATOM 1476 C CA . ASN A 1 185 ? -35.426 -0.814 58.085 1.00 94.00 185 ASN A CA 1
ATOM 1477 C C . ASN A 1 185 ? -34.810 -0.206 59.358 1.00 94.00 185 ASN A C 1
ATOM 1479 O O . ASN A 1 185 ? -35.197 -0.583 60.460 1.00 94.00 185 ASN A O 1
ATOM 1483 N N . GLU A 1 186 ? -33.910 0.770 59.219 1.00 94.69 186 GLU A N 1
ATOM 1484 C CA . GLU A 1 186 ? -33.358 1.544 60.340 1.00 94.69 186 GLU A CA 1
ATOM 1485 C C . GLU A 1 186 ? -34.445 2.313 61.109 1.00 94.69 186 GLU A C 1
ATOM 1487 O O . GLU A 1 186 ? -34.471 2.268 62.345 1.00 94.69 186 GLU A O 1
ATOM 1492 N N . ASP A 1 187 ? -35.375 2.955 60.393 1.00 94.50 187 ASP A N 1
ATOM 1493 C CA . ASP A 1 187 ? -36.525 3.651 60.984 1.00 94.50 187 ASP A CA 1
ATOM 1494 C C . ASP A 1 187 ? -37.398 2.667 61.791 1.00 94.50 187 ASP A C 1
ATOM 1496 O O . ASP A 1 187 ? -37.690 2.905 62.964 1.00 94.50 187 ASP A O 1
ATOM 1500 N N . LEU A 1 188 ? -37.733 1.503 61.215 1.00 94.06 188 LEU A N 1
ATOM 1501 C CA . LEU A 1 188 ? -38.509 0.458 61.898 1.00 94.06 188 LEU A CA 1
ATOM 1502 C C . LEU A 1 188 ? -37.791 -0.096 63.133 1.00 94.06 188 LEU A C 1
ATOM 1504 O O . LEU A 1 188 ? -38.425 -0.307 64.165 1.00 94.06 188 LEU A O 1
ATOM 1508 N N . ILE A 1 189 ? -36.478 -0.337 63.059 1.00 94.19 189 ILE A N 1
ATOM 1509 C CA . ILE A 1 189 ? -35.680 -0.790 64.210 1.00 94.19 189 ILE A CA 1
ATOM 1510 C C . ILE A 1 189 ? -35.728 0.253 65.332 1.00 94.19 189 ILE A C 1
ATOM 1512 O O . ILE A 1 189 ? -35.862 -0.117 66.504 1.00 94.19 189 ILE A O 1
ATOM 1516 N N . SER A 1 190 ? -35.656 1.538 64.981 1.00 92.75 190 SER A N 1
ATOM 1517 C CA . SER A 1 190 ? -35.743 2.647 65.933 1.00 92.75 190 SER A CA 1
ATOM 1518 C C . SER A 1 190 ? -37.119 2.698 66.606 1.00 92.75 190 SER A C 1
ATOM 1520 O O . SER A 1 190 ? -37.193 2.689 67.836 1.00 92.75 190 SER A O 1
ATOM 1522 N N . GLU A 1 191 ? -38.211 2.616 65.838 1.00 93.06 191 GLU A N 1
ATOM 1523 C CA . GLU A 1 191 ? -39.582 2.546 66.375 1.00 93.06 191 GLU A CA 1
ATOM 1524 C C . GLU A 1 191 ? -39.796 1.332 67.298 1.00 93.06 191 GLU A C 1
ATOM 1526 O O . GLU A 1 191 ? -40.461 1.418 68.339 1.00 93.06 191 GLU A O 1
ATOM 1531 N N . LEU A 1 192 ? -39.218 0.180 66.947 1.00 91.69 192 LEU A N 1
ATOM 1532 C CA . LEU A 1 192 ? -39.308 -1.050 67.738 1.00 91.69 192 LEU A CA 1
ATOM 1533 C C . LEU A 1 192 ? -38.528 -0.915 69.054 1.00 91.69 192 LEU A C 1
ATOM 1535 O O . LEU A 1 192 ? -38.993 -1.369 70.106 1.00 91.69 192 LEU A O 1
ATOM 1539 N N . ALA A 1 193 ? -37.369 -0.250 69.025 1.00 90.56 193 ALA A N 1
ATOM 1540 C CA . ALA A 1 193 ? -36.589 0.072 70.215 1.00 90.56 193 ALA A CA 1
ATOM 1541 C C . ALA A 1 193 ? -37.337 1.042 71.145 1.00 90.56 193 ALA A C 1
ATOM 1543 O O . ALA A 1 193 ? -37.410 0.792 72.354 1.00 90.56 193 ALA A O 1
ATOM 1544 N N . GLU A 1 194 ? -37.956 2.091 70.597 1.00 90.56 194 GLU A N 1
ATOM 1545 C CA . GLU A 1 194 ? -38.801 3.029 71.346 1.00 90.56 194 GLU A CA 1
ATOM 1546 C C . GLU A 1 194 ? -40.015 2.327 71.966 1.00 90.56 194 GLU A C 1
ATOM 1548 O O . GLU A 1 194 ? -40.283 2.470 73.164 1.00 90.56 194 GLU A O 1
ATOM 1553 N N . SER A 1 195 ? -40.700 1.480 71.192 1.00 87.19 195 SER A N 1
ATOM 1554 C CA . SER A 1 195 ? -41.834 0.675 71.660 1.00 87.19 195 SER A CA 1
ATOM 1555 C C . SER A 1 195 ? -41.432 -0.271 72.796 1.00 87.19 195 SER A C 1
ATOM 1557 O O . SER A 1 195 ? -42.129 -0.371 73.811 1.00 87.19 195 SER A O 1
ATOM 1559 N N . LYS A 1 196 ? -40.268 -0.925 72.685 1.00 86.88 196 LYS A N 1
ATOM 1560 C CA . LYS A 1 196 ? -39.704 -1.779 73.741 1.00 86.88 196 LYS A CA 1
ATOM 1561 C C . LYS A 1 196 ? -39.378 -0.979 75.006 1.00 86.88 196 LYS A C 1
ATOM 1563 O O . LYS A 1 196 ? -39.658 -1.444 76.113 1.00 86.88 196 LYS A O 1
ATOM 1568 N N . GLN A 1 197 ? -38.824 0.225 74.868 1.00 83.44 197 GLN A N 1
ATOM 1569 C CA . GLN A 1 197 ? -38.531 1.100 76.004 1.00 83.44 197 GLN A CA 1
ATOM 1570 C C . GLN A 1 197 ? -39.818 1.595 76.686 1.00 83.44 197 GLN A C 1
ATOM 1572 O O . GLN A 1 197 ? -39.891 1.636 77.916 1.00 83.44 197 GLN A O 1
ATOM 1577 N N . ALA A 1 198 ? -40.855 1.921 75.912 1.00 81.56 198 ALA A N 1
ATOM 1578 C CA . ALA A 1 198 ? -42.166 2.307 76.428 1.00 81.56 198 ALA A CA 1
ATOM 1579 C C . ALA A 1 198 ? -42.863 1.154 77.176 1.00 81.56 198 ALA A C 1
ATOM 1581 O O . ALA A 1 198 ? -43.448 1.376 78.238 1.00 81.56 198 ALA A O 1
ATOM 1582 N N . LEU A 1 199 ? -42.751 -0.081 76.675 1.00 76.94 199 LEU A N 1
ATOM 1583 C CA . LEU A 1 199 ? -43.243 -1.291 77.347 1.00 76.94 199 LEU A CA 1
ATOM 1584 C C . LEU A 1 199 ? -42.490 -1.570 78.656 1.00 76.94 199 LEU A C 1
ATOM 1586 O O . LEU A 1 199 ? -43.122 -1.851 79.672 1.00 76.94 199 LEU A O 1
ATOM 1590 N N . SER A 1 200 ? -41.164 -1.398 78.674 1.00 69.06 200 SER A N 1
ATOM 1591 C CA . SER A 1 200 ? -40.346 -1.519 79.892 1.00 69.06 200 SER A CA 1
ATOM 1592 C C . SER A 1 200 ? -40.703 -0.487 80.968 1.00 69.06 200 SER A C 1
ATOM 1594 O O . SER A 1 200 ? -40.520 -0.767 82.149 1.00 69.06 200 SER A O 1
ATOM 1596 N N . LYS A 1 201 ? -41.202 0.697 80.588 1.00 67.12 201 LYS A N 1
ATOM 1597 C CA . LYS A 1 201 ? -41.688 1.723 81.528 1.00 67.12 201 LYS A CA 1
ATOM 1598 C C . LYS A 1 201 ? -43.110 1.444 82.045 1.00 67.12 201 LYS A C 1
ATOM 1600 O O . LYS A 1 201 ? -43.518 2.069 83.019 1.00 67.12 201 LYS A O 1
ATOM 1605 N N . LYS A 1 202 ? -43.864 0.530 81.414 1.00 55.25 202 LYS A N 1
ATOM 1606 C CA . LYS A 1 202 ? -45.241 0.147 81.794 1.00 55.25 202 LYS A CA 1
ATOM 1607 C C . LYS A 1 202 ? -45.348 -1.216 82.490 1.00 55.25 202 LYS A C 1
ATOM 1609 O O . LYS A 1 202 ? -46.392 -1.505 83.067 1.00 55.25 202 LYS A O 1
ATOM 1614 N N . SER A 1 203 ? -44.310 -2.050 82.465 1.00 41.75 203 SER A N 1
ATOM 1615 C CA . SER A 1 203 ? -44.274 -3.301 83.232 1.00 41.75 203 SER A CA 1
ATOM 1616 C C . SER A 1 203 ? -43.919 -3.039 84.705 1.00 41.75 203 SER A C 1
ATOM 1618 O O . SER A 1 203 ? -42.895 -2.395 84.950 1.00 41.75 203 SER A O 1
ATOM 1620 N N . PRO A 1 204 ? -44.674 -3.564 85.692 1.00 42.69 204 PRO A N 1
ATOM 1621 C CA . PRO A 1 204 ? -44.215 -3.602 87.073 1.00 42.69 204 PRO A CA 1
ATOM 1622 C C . PRO A 1 204 ? -42.977 -4.497 87.151 1.00 42.69 204 PRO A C 1
ATOM 1624 O O . PRO A 1 204 ? -42.935 -5.572 86.553 1.00 42.69 204 PRO A O 1
ATOM 1627 N N . THR A 1 205 ? -41.972 -4.031 87.877 1.00 47.62 205 THR A N 1
ATOM 1628 C CA . THR A 1 205 ? -40.721 -4.723 88.195 1.00 47.62 205 THR A CA 1
ATOM 1629 C C . THR A 1 205 ? -40.938 -6.199 88.555 1.00 47.62 205 THR A C 1
ATOM 1631 O O . THR A 1 205 ? -41.626 -6.479 89.538 1.00 47.62 205 THR A O 1
ATOM 1634 N N . PRO A 1 206 ? -40.272 -7.151 87.875 1.00 43.47 206 PRO A N 1
ATOM 1635 C CA . PRO A 1 206 ? -39.937 -8.430 88.468 1.00 43.47 206 PRO A CA 1
ATOM 1636 C C . PRO A 1 206 ? -38.465 -8.446 88.889 1.00 43.47 206 PRO A C 1
ATOM 1638 O O . PRO A 1 206 ? -37.583 -7.856 88.265 1.00 43.47 206 PRO A O 1
ATOM 1641 N N . ASN A 1 207 ? -38.251 -9.123 90.008 1.00 40.72 207 ASN A N 1
ATOM 1642 C CA . ASN A 1 207 ? -37.038 -9.182 90.803 1.00 40.72 207 ASN A CA 1
ATOM 1643 C C . ASN A 1 207 ? -35.747 -9.496 90.042 1.00 40.72 207 ASN A C 1
ATOM 1645 O O . ASN A 1 207 ? -35.697 -10.296 89.111 1.00 40.72 207 ASN A O 1
ATOM 1649 N N . SER A 1 208 ? -34.671 -8.917 90.574 1.00 46.94 208 SER A N 1
ATOM 1650 C CA . SER A 1 208 ? -33.289 -9.247 90.267 1.00 46.94 208 SER A CA 1
ATOM 1651 C C . SER A 1 208 ? -33.019 -10.747 90.407 1.00 46.94 208 SER A C 1
ATOM 1653 O O . SER A 1 208 ? -33.138 -11.309 91.497 1.00 46.94 208 SER A O 1
ATOM 1655 N N . SER A 1 209 ? -32.510 -11.364 89.349 1.00 39.66 209 SER A N 1
ATOM 1656 C CA . SER A 1 209 ? -31.674 -12.553 89.465 1.00 39.66 209 SER A CA 1
ATOM 1657 C C . SER A 1 209 ? -30.423 -12.342 88.628 1.00 39.66 209 SER A C 1
ATOM 1659 O O . SER A 1 209 ? -30.500 -12.088 87.426 1.00 39.66 209 SER A O 1
ATOM 1661 N N . LYS A 1 210 ? -29.278 -12.405 89.311 1.00 48.78 210 LYS A N 1
ATOM 1662 C CA . LYS A 1 210 ? -27.921 -12.382 88.762 1.00 48.78 210 LYS A CA 1
ATOM 1663 C C . LYS A 1 210 ? -27.841 -13.251 87.503 1.00 48.78 210 LYS A C 1
ATOM 1665 O O . LYS A 1 210 ? -28.171 -14.431 87.566 1.00 48.78 210 LYS A O 1
ATOM 1670 N N . LEU A 1 211 ? -27.377 -12.678 86.393 1.00 34.41 211 LEU A N 1
ATOM 1671 C CA . LEU A 1 211 ? -26.970 -13.450 85.224 1.00 34.41 211 LEU A CA 1
ATOM 1672 C C . LEU A 1 211 ? -25.442 -13.484 85.183 1.00 34.41 211 LEU A C 1
ATOM 1674 O O . LEU A 1 211 ? -24.786 -12.472 84.932 1.00 34.41 211 LEU A O 1
ATOM 1678 N N . ASP A 1 212 ? -24.899 -14.659 85.485 1.00 34.03 212 ASP A N 1
ATOM 1679 C CA . ASP A 1 212 ? -23.486 -14.988 85.359 1.00 34.03 212 ASP A CA 1
ATOM 1680 C C . ASP A 1 212 ? -22.997 -14.781 83.922 1.00 34.03 212 ASP A C 1
ATOM 1682 O O . ASP A 1 212 ? -23.583 -15.259 82.945 1.00 34.03 212 ASP A O 1
ATOM 1686 N N . THR A 1 213 ? -21.864 -14.097 83.790 1.00 40.53 213 THR A N 1
ATOM 1687 C CA . THR A 1 213 ? -21.145 -13.951 82.525 1.00 40.53 213 THR A CA 1
ATOM 1688 C C . THR A 1 213 ? -20.410 -15.250 82.197 1.00 40.53 213 THR A C 1
ATOM 1690 O O . THR A 1 213 ? -19.218 -15.414 82.450 1.00 40.53 213 THR A O 1
ATOM 1693 N N . HIS A 1 214 ? -21.099 -16.197 81.561 1.00 32.81 214 HIS A N 1
ATOM 1694 C CA . HIS A 1 214 ? -20.416 -17.317 80.921 1.00 32.81 214 HIS A CA 1
ATOM 1695 C C . HIS A 1 214 ? -19.740 -16.861 79.620 1.00 32.81 214 HIS A C 1
ATOM 1697 O O . HIS A 1 214 ? -20.328 -16.881 78.540 1.00 32.81 214 HIS A O 1
ATOM 1703 N N . LYS A 1 215 ? -18.441 -16.538 79.704 1.00 41.97 215 LYS A N 1
ATOM 1704 C CA . LYS A 1 215 ? -17.519 -16.639 78.561 1.00 41.97 215 LYS A CA 1
ATOM 1705 C C . LYS A 1 215 ? -17.487 -18.098 78.086 1.00 41.97 215 LYS A C 1
ATOM 1707 O O . LYS A 1 215 ? -16.663 -18.894 78.535 1.00 41.97 215 LYS A O 1
ATOM 1712 N N . ARG A 1 216 ? -18.372 -18.470 77.158 1.00 34.38 216 ARG A N 1
ATOM 1713 C CA . ARG A 1 216 ? -18.271 -19.736 76.418 1.00 34.38 216 ARG A CA 1
ATOM 1714 C C . ARG A 1 216 ? -17.093 -19.652 75.445 1.00 34.38 216 ARG A C 1
ATOM 1716 O O . ARG A 1 216 ? -17.252 -19.287 74.288 1.00 34.38 216 ARG A O 1
ATOM 1723 N N . LYS A 1 217 ? -15.900 -20.057 75.890 1.00 39.56 217 LYS A N 1
ATOM 1724 C CA . LYS A 1 217 ? -14.878 -20.564 74.964 1.00 39.56 217 LYS A CA 1
ATOM 1725 C C . LYS A 1 217 ? -15.358 -21.924 74.457 1.00 39.56 217 LYS A C 1
ATOM 1727 O O . LYS A 1 217 ? -15.118 -22.948 75.093 1.00 39.56 217 LYS A O 1
ATOM 1732 N N . LYS A 1 218 ? -16.078 -21.934 73.334 1.00 44.22 218 LYS A N 1
ATOM 1733 C CA . LYS A 1 218 ? -16.458 -23.167 72.637 1.00 44.22 218 LYS A CA 1
ATOM 1734 C C . LYS A 1 218 ? -15.171 -23.775 72.061 1.00 44.22 218 LYS A C 1
ATOM 1736 O O . LYS A 1 218 ? -14.654 -23.305 71.053 1.00 44.22 218 LYS A O 1
ATOM 1741 N N . LYS A 1 219 ? -14.596 -24.775 72.739 1.00 44.62 219 LYS A N 1
ATOM 1742 C CA . LYS A 1 219 ? -13.567 -25.635 72.139 1.00 44.62 219 LYS A CA 1
ATOM 1743 C C . LYS A 1 219 ? -14.260 -26.441 71.043 1.00 44.62 219 LYS A C 1
ATOM 1745 O O . LYS A 1 219 ? -14.947 -27.409 71.340 1.00 44.62 219 LYS A O 1
ATOM 1750 N N . VAL A 1 220 ? -14.129 -25.994 69.798 1.00 45.72 220 VAL A N 1
ATOM 1751 C CA . VAL A 1 220 ? -14.615 -26.731 68.629 1.00 45.72 220 VAL A CA 1
ATOM 1752 C C . VAL A 1 220 ? -13.734 -27.973 68.479 1.00 45.72 220 VAL A C 1
ATOM 1754 O O . VAL A 1 220 ? -12.513 -27.859 68.341 1.00 45.72 220 VAL A O 1
ATOM 1757 N N . ALA A 1 221 ? -14.324 -29.162 68.587 1.00 54.91 221 ALA A N 1
ATOM 1758 C CA . ALA A 1 221 ? -13.607 -30.411 68.359 1.00 54.91 221 ALA A CA 1
ATOM 1759 C C . ALA A 1 221 ? -13.232 -30.522 66.869 1.00 54.91 221 ALA A C 1
ATOM 1761 O O . ALA A 1 221 ? -13.965 -30.050 66.002 1.00 54.91 221 ALA A O 1
ATOM 1762 N N . LYS A 1 222 ? -12.096 -31.159 66.546 1.00 52.59 222 LYS A N 1
ATOM 1763 C CA . LYS A 1 222 ? -11.593 -31.293 65.158 1.00 52.59 222 LYS A CA 1
ATOM 1764 C C . LYS A 1 222 ? -12.614 -31.919 64.188 1.00 52.59 222 LYS A C 1
ATOM 1766 O O . LYS A 1 222 ? -12.520 -31.680 62.989 1.00 52.59 222 LYS A O 1
ATOM 1771 N N . SER A 1 223 ? -13.573 -32.701 64.691 1.00 53.31 223 SER A N 1
ATOM 1772 C CA . SER A 1 223 ? -14.665 -33.296 63.910 1.00 53.31 223 SER A CA 1
ATOM 1773 C C . SER A 1 223 ? -15.706 -32.277 63.437 1.00 53.31 223 SER A C 1
ATOM 1775 O O . SER A 1 223 ? -16.224 -32.424 62.332 1.00 53.31 223 SER A O 1
ATOM 1777 N N . ASP A 1 224 ? -15.978 -31.237 64.229 1.00 59.78 224 ASP A N 1
ATOM 1778 C CA . ASP A 1 224 ? -17.022 -30.250 63.929 1.00 59.78 224 ASP A CA 1
ATOM 1779 C C . ASP A 1 224 ? -16.590 -29.312 62.804 1.00 59.78 224 ASP A C 1
ATOM 1781 O O . ASP A 1 224 ? -17.391 -28.981 61.939 1.00 59.78 224 ASP A O 1
ATOM 1785 N N . LEU A 1 225 ? -15.303 -28.953 62.745 1.00 60.66 225 LEU A N 1
ATOM 1786 C CA . LEU A 1 225 ? -14.765 -28.098 61.681 1.00 60.66 225 LEU A CA 1
ATOM 1787 C C . LEU A 1 225 ? -14.914 -28.727 60.292 1.00 60.66 225 LEU A C 1
ATOM 1789 O O . LEU A 1 225 ? -15.204 -28.021 59.334 1.00 60.66 225 LEU A O 1
ATOM 1793 N N . PHE A 1 226 ? -14.750 -30.048 60.179 1.00 62.75 226 PHE A N 1
ATOM 1794 C CA . PHE A 1 226 ? -14.906 -30.740 58.899 1.00 62.75 226 PHE A CA 1
ATOM 1795 C C . PHE A 1 226 ? -16.369 -30.760 58.440 1.00 62.75 226 PHE A C 1
ATOM 1797 O O . PHE A 1 226 ? -16.641 -30.512 57.269 1.00 62.75 226 PHE A O 1
ATOM 1804 N N . LYS A 1 227 ? -17.310 -31.019 59.359 1.00 64.50 227 LYS A N 1
ATOM 1805 C CA . LYS A 1 227 ? -18.748 -30.977 59.052 1.00 64.50 227 LYS A CA 1
ATOM 1806 C C . LYS A 1 227 ? -19.209 -29.566 58.694 1.00 64.50 227 LYS A C 1
ATOM 1808 O O . LYS A 1 227 ? -19.966 -29.409 57.747 1.00 64.50 227 LYS A O 1
ATOM 1813 N N . ILE A 1 228 ? -18.722 -28.551 59.405 1.00 63.81 228 ILE A N 1
ATOM 1814 C CA . ILE A 1 228 ? -19.041 -27.148 59.113 1.00 63.81 228 ILE A CA 1
ATOM 1815 C C . ILE A 1 228 ? -18.505 -26.750 57.732 1.00 63.81 228 ILE A C 1
ATOM 1817 O O . ILE A 1 228 ? -19.225 -26.125 56.964 1.00 63.81 228 ILE A O 1
ATOM 1821 N N . ALA A 1 229 ? -17.273 -27.143 57.395 1.00 61.53 229 ALA A N 1
ATOM 1822 C CA . ALA A 1 229 ? -16.647 -26.740 56.138 1.00 61.53 229 ALA A CA 1
ATOM 1823 C C . ALA A 1 229 ? -17.143 -27.511 54.911 1.00 61.53 229 ALA A C 1
ATOM 1825 O O . ALA A 1 229 ? -17.254 -26.944 53.827 1.00 61.53 229 ALA A O 1
ATOM 1826 N N . PHE A 1 230 ? -17.421 -28.806 55.066 1.00 65.19 230 PHE A N 1
ATOM 1827 C CA . PHE A 1 230 ? -17.653 -29.695 53.928 1.00 65.19 230 PHE A CA 1
ATOM 1828 C C . PHE A 1 230 ? -18.902 -30.569 54.048 1.00 65.19 230 PHE A C 1
ATOM 1830 O O . PHE A 1 230 ? -19.113 -31.439 53.204 1.00 65.19 230 PHE A O 1
ATOM 1837 N N . GLY A 1 231 ? -19.748 -30.356 55.061 1.00 62.34 231 GLY A N 1
ATOM 1838 C CA . GLY A 1 231 ? -20.957 -31.158 55.282 1.00 62.34 231 GLY A CA 1
ATOM 1839 C C . GLY A 1 231 ? -21.896 -31.181 54.075 1.00 62.34 231 GLY A C 1
ATOM 1840 O O . GLY A 1 231 ? -22.458 -32.224 53.761 1.00 62.34 231 GLY A O 1
ATOM 1841 N N . ASN A 1 232 ? -21.970 -30.072 53.332 1.00 61.84 232 ASN A N 1
ATOM 1842 C CA . ASN A 1 232 ? -22.766 -29.971 52.106 1.00 61.84 232 ASN A CA 1
ATOM 1843 C C . ASN A 1 232 ? -22.186 -30.764 50.922 1.00 61.84 232 ASN A C 1
ATOM 1845 O O . ASN A 1 232 ? -22.923 -31.076 49.993 1.00 61.84 232 ASN A O 1
ATOM 1849 N N . TYR A 1 233 ? -20.884 -31.066 50.932 1.00 60.62 233 TYR A N 1
ATOM 1850 C CA . TYR A 1 233 ? -20.203 -31.744 49.824 1.00 60.62 233 TYR A CA 1
ATOM 1851 C C . TYR A 1 233 ? -20.098 -33.255 50.021 1.00 60.62 233 TYR A C 1
ATOM 1853 O O . TYR A 1 233 ? -20.093 -33.992 49.041 1.00 60.62 233 TYR A O 1
ATOM 1861 N N . PHE A 1 234 ? -19.990 -33.720 51.268 1.00 62.38 234 PHE A N 1
ATOM 1862 C CA . PHE A 1 234 ? -19.611 -35.107 51.545 1.00 62.38 234 PHE A CA 1
ATOM 1863 C C . PHE A 1 234 ? -20.625 -35.916 52.357 1.00 62.38 234 PHE A C 1
ATOM 1865 O O . PHE A 1 234 ? -20.409 -37.113 52.527 1.00 62.38 234 PHE A O 1
ATOM 1872 N N . GLY A 1 235 ? -21.727 -35.315 52.827 1.00 58.59 235 GLY A N 1
ATOM 1873 C CA . GLY A 1 235 ? -22.701 -36.017 53.671 1.00 58.59 235 GLY A CA 1
ATOM 1874 C C . GLY A 1 235 ? -22.063 -36.635 54.927 1.00 58.59 235 GLY A C 1
ATOM 1875 O O . GLY A 1 235 ? -20.952 -36.269 55.320 1.00 58.59 235 GLY A O 1
ATOM 1876 N N . ASP A 1 236 ? -22.769 -37.562 55.580 1.00 52.84 236 ASP A N 1
ATOM 1877 C CA . ASP A 1 236 ? -22.236 -38.274 56.753 1.00 52.84 236 ASP A CA 1
ATOM 1878 C C . ASP A 1 236 ? -21.289 -39.440 56.389 1.00 52.84 236 ASP A C 1
ATOM 1880 O O . ASP A 1 236 ? -20.460 -39.800 57.225 1.00 52.84 236 ASP A O 1
ATOM 1884 N N . ASP A 1 237 ? -21.300 -39.937 55.142 1.00 54.47 237 ASP A N 1
ATOM 1885 C CA . ASP A 1 237 ? -20.508 -41.097 54.703 1.00 54.47 237 ASP A CA 1
ATOM 1886 C C . ASP A 1 237 ? -19.736 -40.845 53.388 1.00 54.47 237 ASP A C 1
ATOM 1888 O O . ASP A 1 237 ? -20.305 -40.757 52.300 1.00 54.47 237 ASP A O 1
ATOM 1892 N N . ILE A 1 238 ? -18.399 -40.787 53.474 1.00 56.09 238 ILE A N 1
ATOM 1893 C CA . ILE A 1 238 ? -17.492 -40.709 52.313 1.00 56.09 238 ILE A CA 1
ATOM 1894 C C . ILE A 1 238 ? -17.160 -42.137 51.872 1.00 56.09 238 ILE A C 1
ATOM 1896 O O . ILE A 1 238 ? -16.266 -42.762 52.441 1.00 56.09 238 ILE A O 1
ATOM 1900 N N . HIS A 1 239 ? -17.855 -42.662 50.861 1.00 50.03 239 HIS A N 1
ATOM 1901 C CA . HIS A 1 239 ? -17.647 -44.050 50.424 1.00 50.03 239 HIS A CA 1
ATOM 1902 C C . HIS A 1 239 ? -16.801 -44.248 49.158 1.00 50.03 239 HIS A C 1
ATOM 1904 O O . HIS A 1 239 ? -16.394 -45.381 48.917 1.00 50.03 239 HIS A O 1
ATOM 1910 N N . CYS A 1 240 ? -16.447 -43.216 48.380 1.00 51.31 240 CYS A N 1
ATOM 1911 C CA . CYS A 1 240 ? -15.584 -43.397 47.200 1.00 51.31 240 CYS A CA 1
ATOM 1912 C C . CYS A 1 240 ? -14.815 -42.130 46.780 1.00 51.31 240 CYS A C 1
ATOM 1914 O O . CYS A 1 240 ? -15.397 -41.072 46.562 1.00 51.31 240 CYS A O 1
ATOM 1916 N N . VAL A 1 241 ? -13.498 -42.269 46.572 1.00 54.78 241 VAL A N 1
ATOM 1917 C CA . VAL A 1 241 ? -12.579 -41.202 46.109 1.00 54.78 241 VAL A CA 1
ATOM 1918 C C . VAL A 1 241 ? -12.896 -40.730 44.677 1.00 54.78 241 VAL A C 1
ATOM 1920 O O . VAL A 1 241 ? -12.560 -39.609 44.296 1.00 54.78 241 VAL A O 1
ATOM 1923 N N . SER A 1 242 ? -13.571 -41.564 43.881 1.00 53.47 242 SER A N 1
ATOM 1924 C CA . SER A 1 242 ? -13.946 -41.290 42.486 1.00 53.47 242 SER A CA 1
ATOM 1925 C C . SER A 1 242 ? -15.117 -40.316 42.316 1.00 53.47 242 SER A C 1
ATOM 1927 O O . SER A 1 242 ? -15.346 -39.858 41.203 1.00 53.47 242 SER A O 1
ATOM 1929 N N . GLN A 1 243 ? -15.840 -39.979 43.389 1.00 58.88 243 GLN A N 1
ATOM 1930 C CA . GLN A 1 243 ? -16.983 -39.052 43.355 1.00 58.88 243 GLN A CA 1
ATOM 1931 C C . GLN A 1 243 ? -16.649 -37.659 43.907 1.00 58.88 243 GLN A C 1
ATOM 1933 O O . GLN A 1 243 ? -17.530 -36.814 44.045 1.00 58.88 243 GLN A O 1
ATOM 1938 N N . LEU A 1 244 ? -15.382 -37.408 44.245 1.00 67.44 244 LEU A N 1
ATOM 1939 C CA . LEU A 1 244 ? -14.977 -36.142 44.841 1.00 67.44 244 LEU A CA 1
ATOM 1940 C C . LEU A 1 244 ? -14.821 -35.062 43.753 1.00 67.44 244 LEU A C 1
ATOM 1942 O O . LEU A 1 244 ? -14.157 -35.315 42.742 1.00 67.44 244 LEU A O 1
ATOM 1946 N N . PRO A 1 245 ? -15.383 -33.857 43.948 1.00 70.94 245 PRO A N 1
ATOM 1947 C CA . PRO A 1 245 ? -15.296 -32.779 42.969 1.00 70.94 245 PRO A CA 1
ATOM 1948 C C . PRO A 1 245 ? -13.845 -32.303 42.804 1.00 70.94 245 PRO A C 1
ATOM 1950 O O . PRO A 1 245 ? -13.073 -32.277 43.763 1.00 70.94 245 PRO A O 1
ATOM 1953 N N . SER A 1 246 ? -13.455 -31.903 41.592 1.00 74.25 246 SER A N 1
ATOM 1954 C CA . SER A 1 246 ? -12.104 -31.381 41.311 1.00 74.25 246 SER A CA 1
ATOM 1955 C C . SER A 1 246 ? -11.797 -30.088 42.074 1.00 74.25 246 SER A C 1
ATOM 1957 O O . SER A 1 246 ? -10.638 -29.823 42.399 1.00 74.25 246 SER A O 1
ATOM 1959 N N . LYS A 1 247 ? -12.843 -29.326 42.399 1.00 78.56 247 LYS A N 1
ATOM 1960 C CA . LYS A 1 247 ? -12.792 -28.045 43.095 1.00 78.56 247 LYS A CA 1
ATOM 1961 C C . LYS A 1 247 ? -13.881 -27.978 44.163 1.00 78.56 247 LYS A C 1
ATOM 1963 O O . LYS A 1 247 ? -15.015 -28.386 43.918 1.00 78.56 247 LYS A O 1
ATOM 1968 N N . ILE A 1 248 ? -13.522 -27.489 45.346 1.00 73.88 248 ILE A N 1
ATOM 1969 C CA . ILE A 1 248 ? -14.436 -27.288 46.473 1.00 73.88 248 ILE A CA 1
ATOM 1970 C C . ILE A 1 248 ? -14.384 -25.818 46.872 1.00 73.88 248 ILE A C 1
ATOM 1972 O O . ILE A 1 248 ? -13.353 -25.336 47.352 1.00 73.88 248 ILE A O 1
ATOM 1976 N N . ASP A 1 249 ? -15.507 -25.125 46.704 1.00 70.00 249 ASP A N 1
ATOM 1977 C CA . ASP A 1 249 ? -15.628 -23.721 47.083 1.00 70.00 249 ASP A CA 1
ATOM 1978 C C . ASP A 1 249 ? -15.842 -23.598 48.594 1.00 70.00 249 ASP A C 1
ATOM 1980 O O . ASP A 1 249 ? -16.699 -24.285 49.171 1.00 70.00 249 ASP A O 1
ATOM 1984 N N . LEU A 1 250 ? -15.106 -22.680 49.226 1.00 67.56 250 LEU A N 1
ATOM 1985 C CA . LEU A 1 250 ? -15.331 -22.273 50.609 1.00 67.56 250 LEU A CA 1
ATOM 1986 C C . LEU A 1 250 ? -16.643 -21.474 50.691 1.00 67.56 250 LEU A C 1
ATOM 1988 O O . LEU A 1 250 ? -16.654 -20.246 50.639 1.00 67.56 250 LEU A O 1
ATOM 1992 N N . LYS A 1 251 ? -17.781 -22.162 50.815 1.00 59.56 251 LYS A N 1
ATOM 1993 C CA . LYS A 1 251 ? -19.056 -21.488 51.078 1.00 59.56 251 LYS A CA 1
ATOM 1994 C C . LYS A 1 251 ? -19.130 -21.095 52.549 1.00 59.56 251 LYS A C 1
ATOM 1996 O O . LYS A 1 251 ? -19.297 -21.962 53.399 1.00 59.56 251 LYS A O 1
ATOM 2001 N N . LEU A 1 252 ? -19.036 -19.787 52.802 1.00 52.47 252 LEU A N 1
ATOM 2002 C CA . LEU A 1 252 ? -19.461 -19.106 54.032 1.00 52.47 252 LEU A CA 1
ATOM 2003 C C . LEU A 1 252 ? -19.072 -19.853 55.311 1.00 52.47 252 LEU A C 1
ATOM 2005 O O . LEU A 1 252 ? -19.908 -20.347 56.064 1.00 52.47 252 LEU A O 1
ATOM 2009 N N . ILE A 1 253 ? -17.772 -19.907 55.559 1.00 53.94 253 ILE A N 1
ATOM 2010 C CA . ILE A 1 253 ? -17.265 -20.087 56.911 1.00 53.94 253 ILE A CA 1
ATOM 2011 C C . ILE A 1 253 ? -16.787 -18.703 57.342 1.00 53.94 253 ILE A C 1
ATOM 2013 O O . ILE A 1 253 ? -16.084 -18.081 56.550 1.00 53.94 253 ILE A O 1
ATOM 2017 N N . ASP A 1 254 ? -17.219 -18.249 58.528 1.00 53.59 254 ASP A N 1
ATOM 2018 C CA . ASP A 1 254 ? -16.891 -16.963 59.178 1.00 53.59 254 ASP A CA 1
ATOM 2019 C C . ASP A 1 254 ? -15.647 -16.280 58.589 1.00 53.59 254 ASP A C 1
ATOM 2021 O O . ASP A 1 254 ? -14.589 -16.908 58.517 1.00 53.59 254 ASP A O 1
ATOM 2025 N N . GLU A 1 255 ? -15.740 -14.993 58.234 1.00 54.47 255 GLU A N 1
ATOM 2026 C CA . GLU A 1 255 ? -14.620 -14.187 57.703 1.00 54.47 255 GLU A CA 1
ATOM 2027 C C . GLU A 1 255 ? -13.332 -14.326 58.551 1.00 54.47 255 GLU A C 1
ATOM 2029 O O . GLU A 1 255 ? -12.216 -14.325 58.025 1.00 54.47 255 GLU A O 1
ATOM 2034 N N . ASP A 1 256 ? -13.485 -14.596 59.851 1.00 55.66 256 ASP A N 1
ATOM 2035 C CA . ASP A 1 256 ? -12.415 -14.904 60.807 1.00 55.66 256 ASP A CA 1
ATOM 2036 C C . ASP A 1 256 ? -11.573 -16.152 60.461 1.00 55.66 256 ASP A C 1
ATOM 2038 O O . ASP A 1 256 ? -10.415 -16.262 60.870 1.00 55.66 256 ASP A O 1
ATOM 2042 N N . ILE A 1 257 ? -12.120 -17.127 59.729 1.00 59.56 257 ILE A N 1
ATOM 2043 C CA . ILE A 1 257 ? -11.420 -18.363 59.343 1.00 59.56 257 ILE A CA 1
ATOM 2044 C C . ILE A 1 257 ? -10.545 -18.150 58.107 1.00 59.56 257 ILE A C 1
ATOM 2046 O O . ILE A 1 257 ? -9.485 -18.772 58.017 1.00 59.56 257 ILE A O 1
ATOM 2050 N N . VAL A 1 258 ? -10.918 -17.231 57.211 1.00 59.41 258 VAL A N 1
ATOM 2051 C CA . VAL A 1 258 ? -10.075 -16.835 56.069 1.00 59.41 258 VAL A CA 1
ATOM 2052 C C . VAL A 1 258 ? -8.797 -16.138 56.558 1.00 59.41 258 VAL A C 1
ATOM 2054 O O . VAL A 1 258 ? -7.722 -16.332 55.987 1.00 59.41 258 VAL A O 1
ATOM 2057 N N . ALA A 1 259 ? -8.882 -15.402 57.671 1.00 59.59 259 ALA A N 1
ATOM 2058 C CA . ALA A 1 259 ? -7.735 -14.755 58.307 1.00 59.59 259 ALA A CA 1
ATOM 2059 C C . ALA A 1 259 ? -6.789 -15.729 59.052 1.00 59.59 259 ALA A C 1
ATOM 2061 O O . ALA A 1 259 ? -5.600 -15.434 59.208 1.00 59.59 259 ALA A O 1
ATOM 2062 N N . ASP A 1 260 ? -7.261 -16.907 59.483 1.00 71.12 260 ASP A N 1
ATOM 2063 C CA . ASP A 1 260 ? -6.462 -17.872 60.255 1.00 71.12 260 ASP A CA 1
ATOM 2064 C C . ASP A 1 260 ? -5.856 -18.979 59.369 1.00 71.12 260 ASP A C 1
ATOM 2066 O O . ASP A 1 260 ? -6.375 -20.094 59.231 1.00 71.12 260 ASP A O 1
ATOM 2070 N N . ARG A 1 261 ? -4.669 -18.690 58.816 1.00 67.44 261 ARG A N 1
ATOM 2071 C CA . ARG A 1 261 ? -3.871 -19.629 57.998 1.00 67.44 261 ARG A CA 1
ATOM 2072 C C . ARG A 1 261 ? -3.618 -20.980 58.683 1.00 67.44 261 ARG A C 1
ATOM 2074 O O . ARG A 1 261 ? -3.521 -22.004 58.005 1.00 67.44 261 ARG A O 1
ATOM 2081 N N . SER A 1 262 ? -3.537 -21.010 60.015 1.00 68.50 262 SER A N 1
ATOM 2082 C CA . SER A 1 262 ? -3.282 -22.237 60.785 1.00 68.50 262 SER A CA 1
ATOM 2083 C C . SER A 1 262 ? -4.491 -23.173 60.749 1.00 68.50 262 SER A C 1
ATOM 2085 O O . SER A 1 262 ? -4.344 -24.396 60.653 1.00 68.50 262 SER A O 1
ATOM 2087 N N . ARG A 1 263 ? -5.700 -22.600 60.786 1.00 70.56 263 ARG A N 1
ATOM 2088 C CA . ARG A 1 263 ? -6.959 -23.342 60.659 1.00 70.56 263 ARG A CA 1
ATOM 2089 C C . ARG A 1 263 ? -7.166 -23.868 59.246 1.00 70.56 263 ARG A C 1
ATOM 2091 O O . ARG A 1 263 ? -7.487 -25.046 59.106 1.00 70.56 263 ARG A O 1
ATOM 2098 N N . LEU A 1 264 ? -6.906 -23.065 58.214 1.00 73.88 264 LEU A N 1
ATOM 2099 C CA . LEU A 1 264 ? -7.007 -23.503 56.814 1.00 73.88 264 LEU A CA 1
ATOM 2100 C C . LEU A 1 264 ? -6.059 -24.676 56.510 1.00 73.88 264 LEU A C 1
ATOM 2102 O O . LEU A 1 264 ? -6.457 -25.659 55.877 1.00 73.88 264 LEU A O 1
ATOM 2106 N N . ALA A 1 265 ? -4.835 -24.644 57.045 1.00 73.25 265 ALA A N 1
ATOM 2107 C CA . ALA A 1 265 ? -3.889 -25.755 56.938 1.00 73.25 265 ALA A CA 1
ATOM 2108 C C . ALA A 1 265 ? -4.392 -27.026 57.652 1.00 73.25 265 ALA A C 1
ATOM 2110 O O . ALA A 1 265 ? -4.275 -28.134 57.120 1.00 73.25 265 ALA A O 1
ATOM 2111 N N . ALA A 1 266 ? -5.000 -26.885 58.835 1.00 73.62 266 ALA A N 1
ATOM 2112 C CA . ALA A 1 266 ? -5.591 -28.007 59.564 1.00 73.62 266 ALA A CA 1
ATOM 2113 C C . ALA A 1 266 ? -6.791 -28.624 58.823 1.00 73.62 266 ALA A C 1
ATOM 2115 O O . ALA A 1 266 ? -6.911 -29.849 58.780 1.00 73.62 266 ALA A O 1
ATOM 2116 N N . ILE A 1 267 ? -7.639 -27.795 58.205 1.00 73.81 267 ILE A N 1
ATOM 2117 C CA . ILE A 1 267 ? -8.783 -28.224 57.386 1.00 73.81 267 ILE A CA 1
ATOM 2118 C C . ILE A 1 267 ? -8.293 -28.981 56.147 1.00 73.81 267 ILE A C 1
ATOM 2120 O O . ILE A 1 267 ? -8.760 -30.085 55.881 1.00 73.81 267 ILE A O 1
ATOM 2124 N N . SER A 1 268 ? -7.279 -28.450 55.462 1.00 75.75 268 SER A N 1
ATOM 2125 C CA . SER A 1 268 ? -6.650 -29.091 54.298 1.00 75.75 268 SER A CA 1
ATOM 2126 C C . SER A 1 268 ? -6.074 -30.467 54.653 1.00 75.75 268 SER A C 1
ATOM 2128 O O . SER A 1 268 ? -6.275 -31.450 53.941 1.00 75.75 268 SER A O 1
ATOM 2130 N N . LYS A 1 269 ? -5.402 -30.572 55.808 1.00 78.19 269 LYS A N 1
ATOM 2131 C CA . LYS A 1 269 ? -4.868 -31.844 56.312 1.00 78.19 269 LYS A CA 1
ATOM 2132 C C . LYS A 1 269 ? -5.976 -32.839 56.665 1.00 78.19 269 LYS A C 1
ATOM 2134 O O . LYS A 1 269 ? -5.840 -34.022 56.374 1.00 78.19 269 LYS A O 1
ATOM 2139 N N . LEU A 1 270 ? -7.074 -32.379 57.267 1.00 74.88 270 LEU A N 1
ATOM 2140 C CA . LEU A 1 270 ? -8.233 -33.225 57.572 1.00 74.88 270 LEU A CA 1
ATOM 2141 C C . LEU A 1 270 ? -8.926 -33.726 56.301 1.00 74.88 270 LEU A C 1
ATOM 2143 O O . LEU A 1 270 ? -9.264 -34.907 56.232 1.00 74.88 270 LEU A O 1
ATOM 2147 N N . LEU A 1 271 ? -9.084 -32.861 55.297 1.00 76.38 271 LEU A N 1
ATOM 2148 C CA . LEU A 1 271 ? -9.644 -33.213 53.995 1.00 76.38 271 LEU A CA 1
ATOM 2149 C C . LEU A 1 271 ? -8.815 -34.296 53.314 1.00 76.38 271 LEU A C 1
ATOM 2151 O O . LEU A 1 271 ? -9.362 -35.329 52.934 1.00 76.38 271 LEU A O 1
ATOM 2155 N N . ASN A 1 272 ? -7.496 -34.125 53.257 1.00 77.44 272 ASN A N 1
ATOM 2156 C CA . ASN A 1 272 ? -6.608 -35.117 52.655 1.00 77.44 272 ASN A CA 1
ATOM 2157 C C . ASN A 1 272 ? -6.537 -36.422 53.448 1.00 77.44 272 ASN A C 1
ATOM 2159 O O . ASN A 1 272 ? -6.513 -37.487 52.842 1.00 77.44 272 ASN A O 1
ATOM 2163 N N . ASN A 1 273 ? -6.583 -36.371 54.780 1.00 76.62 273 ASN A N 1
ATOM 2164 C CA . ASN A 1 273 ? -6.622 -37.581 55.602 1.00 76.62 273 ASN A CA 1
ATOM 2165 C C . ASN A 1 273 ? -7.923 -38.379 55.421 1.00 76.62 273 ASN A C 1
ATOM 2167 O O . ASN A 1 273 ? -7.891 -39.601 55.514 1.00 76.62 273 ASN A O 1
ATOM 2171 N N . LYS A 1 274 ? -9.061 -37.708 55.197 1.00 72.19 274 LYS A N 1
ATOM 2172 C CA . LYS A 1 274 ? -10.357 -38.375 54.996 1.00 72.19 274 LYS A CA 1
ATOM 2173 C C . LYS A 1 274 ? -10.579 -38.863 53.568 1.00 72.19 274 LYS A C 1
ATOM 2175 O O . LYS A 1 274 ? -11.248 -39.870 53.380 1.00 72.19 274 LYS A O 1
ATOM 2180 N N . THR A 1 275 ? -10.064 -38.141 52.576 1.00 71.88 275 THR A N 1
ATOM 2181 C CA . THR A 1 275 ? -10.356 -38.407 51.158 1.00 71.88 275 THR A CA 1
ATOM 2182 C C . THR A 1 275 ? -9.207 -39.066 50.401 1.00 71.88 275 THR A C 1
ATOM 2184 O O . THR A 1 275 ? -9.437 -39.638 49.342 1.00 71.88 275 THR A O 1
ATOM 2187 N N . GLY A 1 276 ? -7.966 -38.954 50.884 1.00 72.19 276 GLY A N 1
ATOM 2188 C CA . GLY A 1 276 ? -6.767 -39.402 50.167 1.00 72.19 276 GLY A CA 1
ATOM 2189 C C . GLY A 1 276 ? -6.490 -38.653 48.855 1.00 72.19 276 GLY A C 1
ATOM 2190 O O . GLY A 1 276 ? -5.611 -39.057 48.104 1.00 72.19 276 GLY A O 1
ATOM 2191 N N . ALA A 1 277 ? -7.231 -37.580 48.555 1.00 71.75 277 ALA A N 1
ATOM 2192 C CA . ALA A 1 277 ? -7.315 -37.018 47.208 1.00 71.75 277 ALA A CA 1
ATOM 2193 C C . ALA A 1 277 ? -6.293 -35.912 46.886 1.00 71.75 277 ALA A C 1
ATOM 2195 O O . ALA A 1 277 ? -6.194 -35.521 45.728 1.00 71.75 277 ALA A O 1
ATOM 2196 N N . GLY A 1 278 ? -5.525 -35.418 47.863 1.00 77.44 278 GLY A N 1
ATOM 2197 C CA . GLY A 1 278 ? -4.430 -34.470 47.609 1.00 77.44 278 GLY A CA 1
ATOM 2198 C C . GLY A 1 278 ? -4.879 -33.046 47.252 1.00 77.44 278 GLY A C 1
ATOM 2199 O O . GLY A 1 278 ? -4.285 -32.407 46.386 1.00 77.44 278 GLY A O 1
ATOM 2200 N N . TYR A 1 279 ? -5.911 -32.539 47.921 1.00 80.75 279 TYR A N 1
ATOM 2201 C CA . TYR A 1 279 ? -6.371 -31.159 47.811 1.00 80.75 279 TYR A CA 1
ATOM 2202 C C . TYR A 1 279 ? -5.364 -30.154 48.376 1.00 80.75 279 TYR A C 1
ATOM 2204 O O . TYR A 1 279 ? -4.806 -30.344 49.465 1.00 80.75 279 TYR A O 1
ATOM 2212 N N . THR A 1 280 ? -5.200 -29.036 47.676 1.00 79.88 280 THR A N 1
ATOM 2213 C CA . THR A 1 280 ? -4.463 -27.856 48.136 1.00 79.88 280 THR A CA 1
ATOM 2214 C C . THR A 1 280 ? -5.364 -26.632 48.148 1.00 79.88 280 THR A C 1
ATOM 2216 O O . THR A 1 280 ? -6.140 -26.432 47.221 1.00 79.88 280 THR A O 1
ATOM 2219 N N . PHE A 1 281 ? -5.267 -25.832 49.210 1.00 79.81 281 PHE A N 1
ATOM 2220 C CA . PHE A 1 281 ? -6.003 -24.577 49.320 1.00 79.81 281 PHE A CA 1
ATOM 2221 C C . PHE A 1 281 ? -5.311 -23.479 48.516 1.00 79.81 281 PHE A C 1
ATOM 2223 O O . PHE A 1 281 ? -4.123 -23.225 48.728 1.00 79.81 281 PHE A O 1
ATOM 2230 N N . ASP A 1 282 ? -6.069 -22.808 47.660 1.00 78.75 282 ASP A N 1
ATOM 2231 C CA . ASP A 1 282 ? -5.674 -21.574 47.003 1.00 78.75 282 ASP A CA 1
ATOM 2232 C C . ASP A 1 282 ? -6.361 -20.383 47.685 1.00 78.75 282 ASP A C 1
ATOM 2234 O O . ASP A 1 282 ? -7.585 -20.246 47.686 1.00 78.75 282 ASP A O 1
ATOM 2238 N N . ALA A 1 283 ? -5.543 -19.507 48.270 1.00 70.81 283 ALA A N 1
ATOM 2239 C CA . ALA A 1 283 ? -6.008 -18.319 48.971 1.00 70.81 283 ALA A CA 1
ATOM 2240 C C . ALA A 1 283 ? -6.542 -17.230 48.029 1.00 70.81 283 ALA A C 1
ATOM 2242 O O . ALA A 1 283 ? -7.288 -16.371 48.488 1.00 70.81 283 ALA A O 1
ATOM 2243 N N . THR A 1 284 ? -6.166 -17.246 46.744 1.00 74.00 284 THR A N 1
ATOM 2244 C CA . THR A 1 284 ? -6.630 -16.244 45.771 1.00 74.00 284 THR A CA 1
ATOM 2245 C C . THR A 1 284 ? -8.039 -16.541 45.278 1.00 74.00 284 THR A C 1
ATOM 2247 O O . THR A 1 284 ? -8.872 -15.641 45.243 1.00 74.00 284 THR A O 1
ATOM 2250 N N . SER A 1 285 ? -8.336 -17.805 44.972 1.00 72.62 285 SER A N 1
ATOM 2251 C CA . SER A 1 285 ? -9.683 -18.237 44.590 1.00 72.62 285 SER A CA 1
ATOM 2252 C C . SER A 1 285 ? -10.567 -18.647 45.774 1.00 72.62 285 SER A C 1
ATOM 2254 O O . SER A 1 285 ? -11.752 -18.896 45.575 1.00 72.62 285 SER A O 1
ATOM 2256 N N . LEU A 1 286 ? -10.019 -18.710 46.997 1.00 76.12 286 LEU A N 1
ATOM 2257 C CA . LEU A 1 286 ? -10.691 -19.219 48.203 1.00 76.12 286 LEU A CA 1
ATOM 2258 C C . LEU A 1 286 ? -11.254 -20.638 48.012 1.00 76.12 286 LEU A C 1
ATOM 2260 O O . LEU A 1 286 ? -12.338 -20.968 48.501 1.00 76.12 286 LEU A O 1
ATOM 2264 N N . THR A 1 287 ? -10.515 -21.496 47.305 1.00 77.94 287 THR A N 1
ATOM 2265 C CA . THR A 1 287 ? -10.972 -22.852 46.965 1.00 77.94 287 THR A CA 1
ATOM 2266 C C . THR A 1 287 ? -9.950 -23.928 47.312 1.00 77.94 287 THR A C 1
ATOM 2268 O O . THR A 1 287 ? -8.748 -23.673 47.389 1.00 77.94 287 THR A O 1
ATOM 2271 N N . TRP A 1 288 ? -10.426 -25.154 47.554 1.00 81.62 288 TRP A N 1
ATOM 2272 C CA . TRP A 1 288 ? -9.570 -26.341 47.583 1.00 81.62 288 TRP A CA 1
ATOM 2273 C C . TRP A 1 288 ? -9.615 -27.040 46.236 1.00 81.62 288 TRP A C 1
ATOM 2275 O O . TRP A 1 288 ? -10.671 -27.503 45.804 1.00 81.62 288 TRP A O 1
ATOM 2285 N N . GLU A 1 289 ? -8.452 -27.179 45.616 1.00 81.31 289 GLU A N 1
ATOM 2286 C CA . GLU A 1 289 ? -8.306 -27.797 44.304 1.00 81.31 289 GLU A CA 1
ATOM 2287 C C . GLU A 1 289 ? -7.508 -29.089 44.409 1.00 81.31 289 GLU A C 1
ATOM 2289 O O . GLU A 1 289 ? -6.522 -29.185 45.150 1.00 81.31 289 GLU A O 1
ATOM 2294 N N . LYS A 1 290 ? -7.955 -30.111 43.681 1.00 79.19 290 LYS A N 1
ATOM 2295 C CA . LYS A 1 290 ? -7.247 -31.382 43.585 1.00 79.19 290 LYS A CA 1
ATOM 2296 C C . LYS A 1 290 ? -6.009 -31.193 42.712 1.00 79.19 290 LYS A C 1
ATOM 2298 O O . LYS A 1 290 ? -6.126 -30.780 41.561 1.00 79.19 290 LYS A O 1
ATOM 2303 N N . LYS A 1 291 ? -4.821 -31.539 43.217 1.00 68.62 291 LYS A N 1
ATOM 2304 C CA . LYS A 1 291 ? -3.643 -31.642 42.348 1.00 68.62 291 LYS A CA 1
ATOM 2305 C C . LYS A 1 291 ? -3.865 -32.791 41.369 1.00 68.62 291 LYS A C 1
ATOM 2307 O O . LYS A 1 291 ? -3.919 -33.947 41.783 1.00 68.62 291 LYS A O 1
ATOM 2312 N N . HIS A 1 292 ? -4.017 -32.470 40.088 1.00 58.78 292 HIS A N 1
ATOM 2313 C CA . HIS A 1 292 ? -3.946 -33.469 39.031 1.00 58.78 292 HIS A CA 1
ATOM 2314 C C . HIS A 1 292 ? -2.526 -34.049 39.029 1.00 58.78 292 HIS A C 1
ATOM 2316 O O . HIS A 1 292 ? -1.560 -33.326 38.785 1.00 58.78 292 HIS A O 1
ATOM 2322 N N . VAL A 1 293 ? -2.419 -35.329 39.386 1.00 49.09 293 VAL A N 1
ATOM 2323 C CA . VAL A 1 293 ? -1.243 -36.173 39.144 1.00 49.09 293 VAL A CA 1
ATOM 2324 C C . VAL A 1 293 ? -1.582 -37.076 37.975 1.00 49.09 293 VAL A C 1
ATOM 2326 O O . VAL A 1 293 ? -2.716 -37.612 37.992 1.00 49.09 293 VAL A O 1
#

Radius of gyration: 61.81 Å; chains: 1; bounding box: 106×88×147 Å

InterPro domains:
  IPR021693 Protein of unknown function DUF3275 [PF11679] (9-88)

Sequence (293 aa):
MTADATDLICRGKAKISTKSGSRGQFKVCEIVFPFITVEVIDSWISDYQDGEYFGDFTIQRIFNHTYVCRRTGGVRISFRAIFTNLVIYEGTPPCEMNLVTNQNHKLENENLNLKRQVENLENQLAVLNAKNEESNFQLRSELEACQSQLVSVQQDLEEEIGKSNGLLDQIETEREKTAKSEKKNEDLISELAESKQALSKKSPTPNSSKLDTHKRKKKVAKSDLFKIAFGNYFGDDIHCVSQLPSKIDLKLIDEDIVADRSRLAAISKLLNNKTGAGYTFDATSLTWEKKHV

Foldseek 3Di:
DDDDQPWDWDWFKWFWDWDADPVGIAIWIWTDDPVDIEIEGDPVSVPDDGGIFTWIWIFRDFDWDWDQDPPPPDTHTHTHGDTDDTDTDPDDPDPCPVVVVVVVVVVVVVVVVVVVVVVVVVVVVVVVVVVVVVVVVVVVVVVVVVVVVVVVVVVVVVVVVVVVVVVVVVVVVVVVVVVVVVVVVVVVVVVVVVVVVVVVVVDDDDDDDDDDPPPPPPPDDLVNLLCVQCCVPQPPDNDDLVSHDQKAARDDDPPVCLVDPVNVVSNQVVCCVVRVQCWDADSVRNMTGGPDD

pLDDT: mean 70.9, std 20.24, range [31.05, 98.25]